Protein AF-A0A6J6QKA1-F1 (afdb_monomer_lite)

pLDDT: mean 85.52, std 20.35, range [29.67, 98.88]

Structure (mmCIF, N/CA/C/O backbone):
data_AF-A0A6J6QKA1-F1
#
_entry.id   AF-A0A6J6QKA1-F1
#
loop_
_atom_site.group_PDB
_atom_site.id
_atom_site.type_symbol
_atom_site.label_atom_id
_atom_site.label_alt_id
_atom_site.label_comp_id
_atom_site.label_asym_id
_atom_site.label_entity_id
_atom_site.label_seq_id
_atom_site.pdbx_PDB_ins_code
_atom_site.Cartn_x
_atom_site.Cartn_y
_atom_site.Cartn_z
_atom_site.occupancy
_atom_site.B_iso_or_equiv
_atom_site.auth_seq_id
_atom_site.auth_comp_id
_atom_site.auth_asym_id
_atom_site.auth_atom_id
_atom_site.pdbx_PDB_model_num
ATOM 1 N N . MET A 1 1 ? 0.125 -8.884 9.001 1.00 81.31 1 MET A N 1
ATOM 2 C CA . MET A 1 1 ? 1.025 -8.839 10.175 1.00 81.31 1 MET A CA 1
ATOM 3 C C . MET A 1 1 ? 0.182 -8.877 11.432 1.00 81.31 1 MET A C 1
ATOM 5 O O . MET A 1 1 ? -0.815 -8.162 11.460 1.00 81.31 1 MET A O 1
ATOM 9 N N . PRO A 1 2 ? 0.516 -9.706 12.431 1.00 89.19 2 PRO A N 1
ATOM 10 C CA . PRO A 1 2 ? -0.187 -9.678 13.706 1.00 89.19 2 PRO A CA 1
ATOM 11 C C . PRO A 1 2 ? 0.132 -8.374 14.450 1.00 89.19 2 PRO A C 1
ATOM 13 O O . PRO A 1 2 ? 1.292 -7.981 14.541 1.00 89.19 2 PRO A O 1
ATOM 16 N N . LEU A 1 3 ? -0.893 -7.726 15.000 1.00 93.44 3 LEU A N 1
ATOM 17 C CA . LEU A 1 3 ? -0.751 -6.604 15.926 1.00 93.44 3 LEU A CA 1
ATOM 18 C C . LEU A 1 3 ? -1.445 -6.981 17.232 1.00 93.44 3 LEU A C 1
ATOM 20 O O . LEU A 1 3 ? -2.644 -7.243 17.244 1.00 93.44 3 LEU A O 1
ATOM 24 N N . VAL A 1 4 ? -0.686 -7.001 18.325 1.00 94.56 4 VAL A N 1
ATOM 25 C CA . VAL A 1 4 ? -1.207 -7.249 19.672 1.00 94.56 4 VAL A CA 1
ATOM 26 C C . VAL A 1 4 ? -0.849 -6.056 20.540 1.00 94.56 4 VAL A C 1
ATOM 28 O O . VAL A 1 4 ? 0.323 -5.711 20.673 1.00 94.56 4 VAL A O 1
ATOM 31 N N . VAL A 1 5 ? -1.862 -5.436 21.139 1.00 94.31 5 VAL A N 1
ATOM 32 C CA . VAL A 1 5 ? -1.680 -4.376 22.132 1.00 94.31 5 VAL A CA 1
ATOM 33 C C . VAL A 1 5 ? -1.905 -4.989 23.508 1.00 94.31 5 VAL A C 1
ATOM 35 O O . VAL A 1 5 ? -2.976 -5.521 23.785 1.00 94.31 5 VAL A O 1
ATOM 38 N N . HIS A 1 6 ? -0.889 -4.939 24.369 1.00 94.81 6 HIS A N 1
ATOM 39 C CA . HIS A 1 6 ? -0.943 -5.530 25.702 1.00 94.81 6 HIS A CA 1
ATOM 40 C C . HIS A 1 6 ? -0.558 -4.511 26.772 1.00 94.81 6 HIS A C 1
ATOM 42 O O . HIS A 1 6 ? 0.523 -3.925 26.738 1.00 94.81 6 HIS A O 1
ATOM 48 N N . ASN A 1 7 ? -1.440 -4.342 27.752 1.00 94.50 7 ASN A N 1
ATOM 49 C CA . ASN A 1 7 ? -1.175 -3.623 28.985 1.00 94.50 7 ASN A CA 1
ATOM 50 C C . ASN A 1 7 ? -2.116 -4.196 30.057 1.00 94.50 7 ASN A C 1
ATOM 52 O O . ASN A 1 7 ? -3.327 -4.078 29.894 1.00 94.50 7 ASN A O 1
ATOM 56 N N . PRO A 1 8 ? -1.611 -4.804 31.141 1.00 93.19 8 PRO A N 1
ATOM 57 C CA . PRO A 1 8 ? -2.459 -5.497 32.113 1.00 93.19 8 PRO A CA 1
ATOM 58 C C . PRO A 1 8 ? -3.367 -4.561 32.926 1.00 93.19 8 PRO A C 1
ATOM 60 O O . PRO A 1 8 ? -4.333 -5.028 33.521 1.00 93.19 8 PRO A O 1
ATOM 63 N N . ILE A 1 9 ? -3.065 -3.258 32.964 1.00 93.75 9 ILE A N 1
ATOM 64 C CA . ILE A 1 9 ? -3.873 -2.249 33.660 1.00 93.75 9 ILE A CA 1
ATOM 65 C C . ILE A 1 9 ? -4.936 -1.675 32.716 1.00 93.75 9 ILE A C 1
ATOM 67 O O . ILE A 1 9 ? -6.105 -1.619 33.085 1.00 93.75 9 ILE A O 1
ATOM 71 N N . LEU A 1 10 ? -4.543 -1.259 31.507 1.00 91.75 10 LEU A N 1
ATOM 72 C CA . LEU A 1 10 ? -5.460 -0.634 30.542 1.00 91.75 10 LEU A CA 1
ATOM 73 C C . LEU A 1 10 ? -6.336 -1.652 29.801 1.00 91.75 10 LEU A C 1
ATOM 75 O O . LEU A 1 10 ? -7.490 -1.363 29.506 1.00 91.75 10 LEU A O 1
ATOM 79 N N . PHE A 1 11 ? -5.811 -2.847 29.530 1.00 94.31 11 PHE A N 1
ATOM 80 C CA . PHE A 1 11 ? -6.471 -3.901 28.756 1.00 94.31 11 PHE A CA 1
ATOM 81 C C . PHE A 1 11 ? -6.501 -5.207 29.572 1.00 94.31 11 PHE A C 1
ATOM 83 O O . PHE A 1 11 ? -5.824 -6.181 29.233 1.00 94.31 11 PHE A O 1
ATOM 90 N N . PRO A 1 12 ? -7.261 -5.251 30.686 1.00 93.81 12 PRO A N 1
ATOM 91 C CA . PRO A 1 12 ? -7.291 -6.407 31.586 1.00 93.81 12 PRO A CA 1
ATOM 92 C C . PRO A 1 12 ? -8.004 -7.630 30.985 1.00 93.81 12 PRO A C 1
ATOM 94 O O . PRO A 1 12 ? -7.956 -8.718 31.558 1.00 93.81 12 PRO A O 1
ATOM 97 N N . LYS A 1 13 ? -8.697 -7.463 29.852 1.00 93.81 13 LYS A N 1
ATOM 98 C CA . LYS A 1 13 ? -9.403 -8.523 29.130 1.00 93.81 13 LYS A CA 1
ATOM 99 C C . LYS A 1 13 ? -8.902 -8.591 27.695 1.00 93.81 13 LYS A C 1
ATOM 101 O O . LYS A 1 13 ? -8.629 -7.566 27.080 1.00 93.81 13 LYS A O 1
ATOM 106 N N . ALA A 1 14 ? -8.801 -9.810 27.177 1.00 94.00 14 ALA A N 1
ATOM 107 C CA . ALA A 1 14 ? -8.489 -10.030 25.776 1.00 94.00 14 ALA A CA 1
ATOM 108 C C . ALA A 1 14 ? -9.705 -9.686 24.905 1.00 94.00 14 ALA A C 1
ATOM 110 O O . ALA A 1 14 ? -10.811 -10.162 25.166 1.00 94.00 14 ALA A O 1
ATOM 111 N N . GLU A 1 15 ? -9.473 -8.902 23.856 1.00 93.94 15 GLU A N 1
ATOM 112 C CA . GLU A 1 15 ? -10.466 -8.538 22.849 1.00 93.94 15 GLU A CA 1
ATOM 113 C C . GLU A 1 15 ? -9.875 -8.694 21.445 1.00 93.94 15 GLU A C 1
ATOM 115 O O . GLU A 1 15 ? -8.657 -8.716 21.261 1.00 93.94 15 GLU A O 1
ATOM 120 N N . GLN A 1 16 ? -10.753 -8.821 20.451 1.00 94.88 16 GLN A N 1
ATOM 121 C CA . GLN A 1 16 ? -10.382 -8.932 19.044 1.00 94.88 16 GLN A CA 1
ATOM 122 C C . GLN A 1 16 ? -11.241 -7.994 18.199 1.00 94.88 16 GLN A C 1
ATOM 124 O O . GLN A 1 16 ? -12.401 -7.738 18.520 1.00 94.88 16 GLN A O 1
ATOM 129 N N . THR A 1 17 ? -10.682 -7.511 17.095 1.00 92.81 17 THR A N 1
ATOM 130 C CA . THR A 1 17 ? -11.366 -6.602 16.175 1.00 92.81 17 THR A CA 1
ATOM 131 C C . THR A 1 17 ? -10.991 -6.910 14.731 1.00 92.81 17 THR A C 1
ATOM 133 O O . THR A 1 17 ? -9.911 -7.431 14.464 1.00 92.81 17 THR A O 1
ATOM 136 N N . GLN A 1 18 ? -11.892 -6.565 13.812 1.00 90.50 18 GLN A N 1
ATOM 137 C CA . GLN A 1 18 ? -11.681 -6.618 12.361 1.00 90.50 18 GLN A CA 1
ATOM 138 C C . GLN A 1 18 ? -11.394 -5.225 11.770 1.00 90.50 18 GLN A C 1
ATOM 140 O O . GLN A 1 18 ? -11.393 -5.047 10.554 1.00 90.50 18 GLN A O 1
ATOM 145 N N . VAL A 1 19 ? -11.185 -4.206 12.617 1.00 92.81 19 VAL A N 1
ATOM 146 C CA . VAL A 1 19 ? -10.773 -2.873 12.156 1.00 92.81 19 VAL A CA 1
ATOM 147 C C . VAL A 1 19 ? -9.452 -2.994 11.402 1.00 92.81 19 VAL A C 1
ATOM 149 O O . VAL A 1 19 ? -8.461 -3.491 11.935 1.00 92.81 19 VAL A O 1
ATOM 152 N N . LEU A 1 20 ? -9.435 -2.494 10.167 1.00 94.19 20 LEU A N 1
ATOM 153 C CA . LEU A 1 20 ? -8.225 -2.422 9.359 1.00 94.19 20 LEU A CA 1
ATOM 154 C C . LEU A 1 20 ? -7.241 -1.429 9.979 1.00 94.19 20 LEU A C 1
ATOM 156 O O . LEU A 1 20 ? -7.555 -0.243 10.120 1.00 94.19 20 LEU A O 1
ATOM 160 N N . THR A 1 21 ? -6.042 -1.905 10.305 1.00 95.44 21 THR A N 1
ATOM 161 C CA . THR A 1 21 ? -4.943 -1.109 10.862 1.00 95.44 21 THR A CA 1
ATOM 162 C C . THR A 1 21 ? -3.729 -1.118 9.937 1.00 95.44 21 THR A C 1
ATOM 164 O O . THR A 1 21 ? -3.553 -2.010 9.106 1.00 95.44 21 THR A O 1
ATOM 167 N N . SER A 1 22 ? -2.887 -0.099 10.075 1.00 95.69 22 SER A N 1
ATOM 168 C CA . SER A 1 22 ? -1.584 0.008 9.421 1.00 95.69 22 SER A CA 1
ATOM 169 C C . SER A 1 22 ? -0.479 0.106 10.469 1.00 95.69 22 SER A C 1
ATOM 171 O O . SER A 1 22 ? -0.691 0.634 11.558 1.00 95.69 22 SER A O 1
ATOM 173 N N . HIS A 1 23 ? 0.741 -0.312 10.126 1.00 95.25 23 HIS A N 1
ATOM 174 C CA . HIS A 1 23 ? 1.913 -0.059 10.975 1.00 95.25 23 HIS A CA 1
ATOM 175 C C . HIS A 1 23 ? 2.141 1.441 11.190 1.00 95.25 23 HIS A C 1
ATOM 177 O O . HIS A 1 23 ? 2.632 1.844 12.242 1.00 95.25 23 HIS A O 1
ATOM 183 N N . ALA A 1 24 ? 1.718 2.275 10.235 1.00 95.81 24 ALA A N 1
ATOM 184 C CA . ALA A 1 24 ? 1.750 3.724 10.380 1.00 95.81 24 ALA A CA 1
ATOM 185 C C . ALA A 1 24 ? 0.884 4.228 11.551 1.00 95.81 24 ALA A C 1
ATOM 187 O O . ALA A 1 24 ? 1.189 5.279 12.109 1.00 95.81 24 ALA A O 1
ATOM 188 N N . ASP A 1 25 ? -0.157 3.485 11.953 1.00 97.00 25 ASP A N 1
ATOM 189 C CA . ASP A 1 25 ? -1.047 3.846 13.066 1.00 97.00 25 ASP A CA 1
ATOM 190 C C . ASP A 1 25 ? -0.369 3.659 14.441 1.00 97.00 25 ASP A C 1
ATOM 192 O O . ASP A 1 25 ? -0.811 4.243 15.431 1.00 97.00 25 ASP A O 1
ATOM 196 N N . VAL A 1 26 ? 0.720 2.881 14.530 1.00 96.88 26 VAL A N 1
ATOM 197 C CA . VAL A 1 26 ? 1.363 2.522 15.810 1.00 96.88 26 VAL A CA 1
ATOM 198 C C . VAL A 1 26 ? 1.895 3.752 16.542 1.00 96.88 26 VAL A C 1
ATOM 200 O O . VAL A 1 26 ? 1.553 3.964 17.704 1.00 96.88 26 VAL A O 1
ATOM 203 N N . LEU A 1 27 ? 2.702 4.585 15.878 1.00 96.56 27 LEU A N 1
ATOM 204 C CA . LEU A 1 27 ? 3.310 5.755 16.517 1.00 96.56 27 LEU A CA 1
ATOM 205 C C . LEU A 1 27 ? 2.259 6.786 16.986 1.00 96.56 27 LEU A C 1
ATOM 207 O O . LEU A 1 27 ? 2.298 7.142 18.165 1.00 96.56 27 LEU A O 1
ATOM 211 N N . PRO A 1 28 ? 1.297 7.235 16.151 1.00 97.00 28 PRO A N 1
ATOM 212 C CA . PRO A 1 28 ? 0.203 8.096 16.607 1.00 97.00 28 PRO A CA 1
ATOM 213 C C . PRO A 1 28 ? -0.557 7.509 17.798 1.00 97.00 28 PRO A C 1
ATOM 215 O O . PRO A 1 28 ? -0.813 8.218 18.766 1.00 97.00 28 PRO A O 1
ATOM 218 N N . THR A 1 29 ? -0.857 6.207 17.761 1.00 97.06 29 THR A N 1
ATOM 219 C CA . THR A 1 29 ? -1.582 5.517 18.835 1.00 97.06 29 THR A CA 1
ATOM 220 C C . THR A 1 29 ? -0.793 5.494 20.142 1.00 97.06 29 THR A C 1
ATOM 222 O O . THR A 1 29 ? -1.356 5.741 21.206 1.00 97.06 29 THR A O 1
ATOM 225 N N . MET A 1 30 ? 0.519 5.242 20.090 1.00 97.00 30 MET A N 1
ATOM 226 C CA . MET A 1 30 ? 1.380 5.291 21.276 1.00 97.00 30 MET A CA 1
ATOM 227 C C . MET A 1 30 ? 1.437 6.696 21.887 1.00 97.00 30 MET A C 1
ATOM 229 O O . MET A 1 30 ? 1.391 6.832 23.108 1.00 97.00 30 MET A O 1
ATOM 233 N N . LEU A 1 31 ? 1.512 7.738 21.053 1.00 97.31 31 LEU A N 1
ATOM 234 C CA . LEU A 1 31 ? 1.485 9.129 21.514 1.00 97.31 31 LEU A CA 1
ATOM 235 C C . LEU A 1 31 ? 0.133 9.479 22.152 1.00 97.31 31 LEU A C 1
ATOM 237 O O . LEU A 1 31 ? 0.116 10.098 23.217 1.00 97.31 31 LEU A O 1
ATOM 241 N N . GLY A 1 32 ? -0.975 9.034 21.551 1.00 96.38 32 GLY A N 1
ATOM 242 C CA . GLY A 1 32 ? -2.326 9.201 22.092 1.00 96.38 32 GLY A CA 1
ATOM 243 C C . GLY A 1 32 ? -2.503 8.517 23.449 1.00 96.38 32 GLY A C 1
ATOM 244 O O . GLY A 1 32 ? -2.935 9.152 24.408 1.00 96.38 32 GLY A O 1
ATOM 245 N N . LEU A 1 33 ? -2.060 7.261 23.585 1.00 95.94 33 LEU A N 1
ATOM 246 C CA . LEU A 1 33 ? -2.081 6.529 24.862 1.00 95.94 33 LEU A CA 1
ATOM 247 C C . LEU A 1 33 ? -1.204 7.181 25.944 1.00 95.94 33 LEU A C 1
ATOM 249 O O . LEU A 1 33 ? -1.509 7.072 27.129 1.00 95.94 33 LEU A O 1
ATOM 253 N N . ALA A 1 34 ? -0.129 7.867 25.552 1.00 95.69 34 ALA A N 1
ATOM 254 C CA . ALA A 1 34 ? 0.716 8.637 26.463 1.00 95.69 34 ALA A CA 1
ATOM 255 C C . ALA A 1 34 ? 0.141 10.028 26.810 1.00 95.69 34 ALA A C 1
ATOM 257 O O . ALA A 1 34 ? 0.759 10.766 27.578 1.00 95.69 34 ALA A O 1
ATOM 258 N N . GLY A 1 35 ? -1.008 10.412 26.242 1.00 95.81 35 GLY A N 1
ATOM 259 C CA . GLY A 1 35 ? -1.621 11.727 26.444 1.00 95.81 35 GLY A CA 1
ATOM 260 C C . GLY A 1 35 ? -0.830 12.880 25.816 1.00 95.81 35 GLY A C 1
ATOM 261 O O . GLY A 1 35 ? -0.926 14.020 26.273 1.00 95.81 35 GLY A O 1
ATOM 262 N N . LEU A 1 36 ? -0.008 12.602 24.798 1.00 97.12 36 LEU A N 1
ATOM 263 C CA . LEU A 1 36 ? 0.852 13.599 24.163 1.00 97.12 36 LEU A CA 1
ATOM 264 C C . LEU A 1 36 ? 0.123 14.349 23.044 1.00 97.12 36 LEU A C 1
ATOM 266 O O . LEU A 1 36 ? -0.523 13.763 22.179 1.00 97.12 36 LEU A O 1
ATOM 270 N N . ASN A 1 37 ? 0.304 15.671 23.003 1.00 95.25 37 ASN A N 1
ATOM 271 C CA . ASN A 1 37 ? -0.176 16.504 21.903 1.00 95.25 37 ASN A CA 1
ATOM 272 C C . ASN A 1 37 ? 0.830 16.464 20.737 1.00 95.25 37 ASN A C 1
ATOM 274 O O . ASN A 1 37 ? 1.882 17.107 20.802 1.00 95.25 37 ASN A O 1
ATOM 278 N N . VAL A 1 38 ? 0.501 15.719 19.677 1.00 94.81 38 VAL A N 1
ATOM 279 C CA . VAL A 1 38 ? 1.373 15.506 18.505 1.00 94.81 38 VAL A CA 1
ATOM 280 C C . VAL A 1 38 ? 1.831 16.827 17.880 1.00 94.81 38 VAL A C 1
ATOM 282 O O . VAL A 1 38 ? 3.024 16.993 17.623 1.00 94.81 38 VAL A O 1
ATOM 285 N N . ASP A 1 39 ? 0.937 17.806 17.723 1.00 94.44 39 ASP A N 1
ATOM 286 C CA . ASP A 1 39 ? 1.292 19.103 17.136 1.00 94.44 39 ASP A CA 1
ATOM 287 C C . ASP A 1 39 ? 2.313 19.861 17.994 1.00 94.44 39 ASP A C 1
ATOM 289 O O . ASP A 1 39 ? 3.221 20.516 17.475 1.00 94.44 39 ASP A O 1
ATOM 293 N N . ALA A 1 40 ? 2.188 19.785 19.322 1.00 96.12 40 ALA A N 1
ATOM 294 C CA . ALA A 1 40 ? 3.145 20.389 20.243 1.00 96.12 40 ALA A CA 1
ATOM 295 C C . ALA A 1 40 ? 4.516 19.705 20.159 1.00 96.12 40 ALA A C 1
ATOM 297 O O . ALA A 1 40 ? 5.536 20.399 20.107 1.00 96.12 40 ALA A O 1
ATOM 298 N N . VAL A 1 41 ? 4.544 18.369 20.078 1.00 95.94 41 VAL A N 1
ATOM 299 C CA . VAL A 1 41 ? 5.785 17.600 19.892 1.00 95.94 41 VAL A CA 1
ATOM 300 C C . VAL A 1 41 ? 6.453 17.978 18.569 1.00 95.94 41 VAL A C 1
ATOM 302 O O . VAL A 1 41 ? 7.637 18.312 18.551 1.00 95.94 41 VAL A O 1
ATOM 305 N N . GLN A 1 42 ? 5.703 18.023 17.468 1.00 95.12 42 GLN A N 1
ATOM 306 C CA . GLN A 1 42 ? 6.242 18.393 16.159 1.00 95.12 42 GLN A CA 1
ATOM 307 C C . GLN A 1 42 ? 6.758 19.834 16.121 1.00 95.12 42 GLN A C 1
ATOM 309 O O . GLN A 1 42 ? 7.833 20.078 15.575 1.00 95.12 42 GLN A O 1
ATOM 314 N N . ARG A 1 43 ? 6.051 20.795 16.737 1.00 95.50 43 ARG A N 1
ATOM 315 C CA . ARG A 1 43 ? 6.551 22.176 16.884 1.00 95.50 43 ARG A CA 1
ATOM 316 C C . ARG A 1 43 ? 7.882 22.222 17.629 1.00 95.50 43 ARG A C 1
ATOM 318 O O . ARG A 1 43 ? 8.753 22.997 17.248 1.00 95.50 43 ARG A O 1
ATOM 325 N N . ARG A 1 44 ? 8.057 21.392 18.662 1.00 96.56 44 ARG A N 1
ATOM 326 C CA . ARG A 1 44 ? 9.320 21.305 19.404 1.00 96.56 44 ARG A CA 1
ATOM 327 C C . ARG A 1 44 ? 10.436 20.689 18.560 1.00 96.56 44 ARG A C 1
ATOM 329 O O . ARG A 1 44 ? 11.534 21.235 18.556 1.00 96.56 44 ARG A O 1
ATOM 336 N N . LEU A 1 45 ? 10.159 19.603 17.835 1.00 96.06 45 LEU A N 1
ATOM 337 C CA . LEU A 1 45 ? 11.139 18.932 16.969 1.00 96.06 45 LEU A CA 1
ATOM 338 C C . LEU A 1 45 ? 11.640 19.842 15.842 1.00 96.06 45 LEU A C 1
ATOM 340 O O . LEU A 1 45 ? 12.832 19.831 15.541 1.00 96.06 45 LEU A O 1
ATOM 344 N N . LYS A 1 46 ? 10.766 20.692 15.288 1.00 94.75 46 LYS A N 1
ATOM 345 C CA . LYS A 1 46 ? 11.113 21.680 14.250 1.00 94.75 46 LYS A CA 1
ATOM 346 C C . LYS A 1 46 ? 12.150 22.719 14.692 1.00 94.75 46 LYS A C 1
ATOM 348 O O . LYS A 1 46 ? 12.698 23.408 13.842 1.00 94.75 46 LYS A O 1
ATOM 353 N N . LEU A 1 47 ? 12.428 22.851 15.992 1.00 95.50 47 LEU A N 1
ATOM 354 C CA . LEU A 1 47 ? 13.493 23.733 16.480 1.00 95.50 47 LEU A CA 1
ATOM 355 C C . LEU A 1 47 ? 14.896 23.152 16.252 1.00 95.50 47 LEU A C 1
ATOM 357 O O . LEU A 1 47 ? 15.860 23.910 16.245 1.00 95.50 47 LEU A O 1
ATOM 361 N N . THR A 1 48 ? 15.021 21.829 16.119 1.00 95.56 48 THR A N 1
ATOM 362 C CA . THR A 1 48 ? 16.319 21.137 16.028 1.00 95.56 48 THR A CA 1
ATOM 363 C C . THR A 1 48 ? 16.457 20.232 14.804 1.00 95.56 48 THR A C 1
ATOM 365 O O . THR A 1 48 ? 17.568 19.805 14.506 1.00 95.56 48 THR A O 1
ATOM 368 N N . HIS A 1 49 ? 15.367 19.947 14.087 1.00 92.75 49 HIS A N 1
ATOM 369 C CA . HIS A 1 49 ? 15.355 19.062 12.921 1.00 92.75 49 HIS A CA 1
ATOM 370 C C . HIS A 1 49 ? 14.879 19.798 11.670 1.00 92.75 49 HIS A C 1
ATOM 372 O O . HIS A 1 49 ? 13.906 20.552 11.711 1.00 92.75 49 HIS A O 1
ATOM 378 N N . ASN A 1 50 ? 15.539 19.515 10.547 1.00 89.44 50 ASN A N 1
ATOM 379 C CA . ASN A 1 50 ? 15.232 20.125 9.251 1.00 89.44 50 ASN A CA 1
ATOM 380 C C . ASN A 1 50 ? 14.002 19.504 8.569 1.00 89.44 50 ASN A C 1
ATOM 382 O O . ASN A 1 50 ? 13.345 20.172 7.776 1.00 89.44 50 ASN A O 1
ATOM 386 N N . GLU A 1 51 ? 13.674 18.252 8.893 1.00 91.12 51 GLU A N 1
ATOM 387 C CA . GLU A 1 51 ? 12.538 17.513 8.335 1.00 91.12 51 GLU A CA 1
ATOM 388 C C . GLU A 1 51 ? 11.662 17.017 9.494 1.00 91.12 51 GLU A C 1
ATOM 390 O O . GLU A 1 51 ? 12.089 16.212 10.323 1.00 91.12 51 GLU A O 1
ATOM 395 N N . VAL A 1 52 ? 10.435 17.534 9.580 1.00 93.06 52 VAL A N 1
ATOM 396 C CA . VAL A 1 52 ? 9.415 17.091 10.540 1.00 93.06 52 VAL A CA 1
ATOM 397 C C . VAL A 1 52 ? 8.076 17.072 9.819 1.00 93.06 52 VAL A C 1
ATOM 399 O O . VAL A 1 52 ? 7.494 18.128 9.547 1.00 93.06 52 VAL A O 1
ATOM 402 N N . HIS A 1 53 ? 7.588 15.870 9.534 1.00 92.38 53 HIS A N 1
ATOM 403 C CA . HIS A 1 53 ? 6.373 15.649 8.759 1.00 92.38 53 HIS A CA 1
ATOM 404 C C . HIS A 1 53 ? 5.187 15.260 9.647 1.00 92.38 53 HIS A C 1
ATOM 406 O O . HIS A 1 53 ? 5.400 14.604 10.671 1.00 92.38 53 HIS A O 1
ATOM 412 N N . PRO A 1 54 ? 3.947 15.628 9.263 1.00 92.50 54 PRO A N 1
ATOM 413 C CA . PRO A 1 54 ? 2.723 15.077 9.841 1.00 92.50 54 PRO A CA 1
ATOM 414 C C . PRO A 1 54 ? 2.759 13.547 9.897 1.00 92.50 54 PRO A C 1
ATOM 416 O O . PRO A 1 54 ? 3.273 12.900 8.986 1.00 92.50 54 PRO A O 1
ATOM 419 N N . LEU A 1 55 ? 2.203 12.967 10.961 1.00 94.94 55 LEU A N 1
ATOM 420 C CA . LEU A 1 55 ? 2.021 11.521 11.012 1.00 94.94 55 LEU A CA 1
ATOM 421 C C . LEU A 1 55 ? 0.849 11.137 10.103 1.00 94.94 55 LEU A C 1
ATOM 423 O O . LEU A 1 55 ? -0.227 11.717 10.207 1.00 94.94 55 LEU A O 1
ATOM 427 N N . VAL A 1 56 ? 1.067 10.157 9.229 1.00 94.75 56 VAL A N 1
ATOM 428 C CA . VAL A 1 56 ? 0.071 9.704 8.237 1.00 94.75 56 VAL A CA 1
ATOM 429 C C . VAL A 1 56 ? -0.843 8.593 8.755 1.00 94.75 56 VAL A C 1
ATOM 431 O O . VAL A 1 56 ? -1.859 8.273 8.137 1.00 94.75 56 VAL A O 1
ATOM 434 N N . GLY A 1 57 ? -0.471 7.978 9.879 1.00 95.31 57 GLY A N 1
ATOM 435 C CA . GLY A 1 57 ? -1.300 7.003 10.574 1.00 95.31 57 GLY A CA 1
ATOM 436 C C . GLY A 1 57 ? -2.352 7.653 11.464 1.00 95.31 57 GLY A C 1
ATOM 437 O O . GLY A 1 57 ? -2.246 8.813 11.863 1.00 95.31 57 GLY A O 1
ATOM 438 N N . ARG A 1 58 ? -3.363 6.867 11.812 1.00 95.19 58 ARG A N 1
ATOM 439 C CA . ARG A 1 58 ? -4.449 7.242 12.715 1.00 95.19 58 ARG A CA 1
ATOM 440 C C . ARG A 1 58 ? -4.052 6.978 14.159 1.00 95.19 58 ARG A C 1
ATOM 442 O O . ARG A 1 58 ? -3.418 5.974 14.471 1.00 95.19 58 ARG A O 1
ATOM 449 N N . ASP A 1 59 ? -4.510 7.846 15.048 1.00 96.25 59 ASP A N 1
ATOM 450 C CA . ASP A 1 59 ? -4.496 7.577 16.481 1.00 96.25 59 ASP A CA 1
ATOM 451 C C . ASP A 1 59 ? -5.685 6.677 16.862 1.00 96.25 59 ASP A C 1
ATOM 453 O O . ASP A 1 59 ? -6.849 7.097 16.834 1.00 96.25 59 ASP A O 1
ATOM 457 N N . LEU A 1 60 ? -5.385 5.427 17.217 1.00 96.81 60 LEU A N 1
ATOM 458 C CA . LEU A 1 60 ? -6.360 4.420 17.634 1.00 96.81 60 LEU A CA 1
ATOM 459 C C . LEU A 1 60 ? -6.577 4.392 19.156 1.00 96.81 60 LEU A C 1
ATOM 461 O O . LEU A 1 60 ? -7.375 3.583 19.623 1.00 96.81 60 LEU A O 1
ATOM 465 N N . SER A 1 61 ? -5.919 5.257 19.935 1.00 96.62 61 SER A N 1
ATOM 466 C CA . SER A 1 61 ? -5.965 5.238 21.406 1.00 96.62 61 SER A CA 1
ATOM 467 C C . SER A 1 61 ? -7.394 5.285 21.950 1.00 96.62 61 SER A C 1
ATOM 469 O O . SER A 1 61 ? -7.790 4.386 22.684 1.00 96.62 61 SER A O 1
ATOM 471 N N . GLY A 1 62 ? -8.218 6.238 21.503 1.00 95.75 62 GLY A N 1
ATOM 472 C CA . GLY A 1 62 ? -9.616 6.327 21.936 1.00 95.75 62 GLY A CA 1
ATOM 473 C C . GLY A 1 62 ? -10.467 5.110 21.548 1.00 95.75 62 GLY A C 1
ATOM 474 O O . GLY A 1 62 ? -11.419 4.780 22.245 1.00 95.75 62 GLY A O 1
ATOM 475 N N . PHE A 1 63 ? -10.133 4.400 20.463 1.00 96.38 63 PHE A N 1
ATOM 476 C CA . PHE A 1 63 ? -10.794 3.127 20.149 1.00 96.38 63 PHE A CA 1
ATOM 477 C C . PHE A 1 63 ? -10.346 2.021 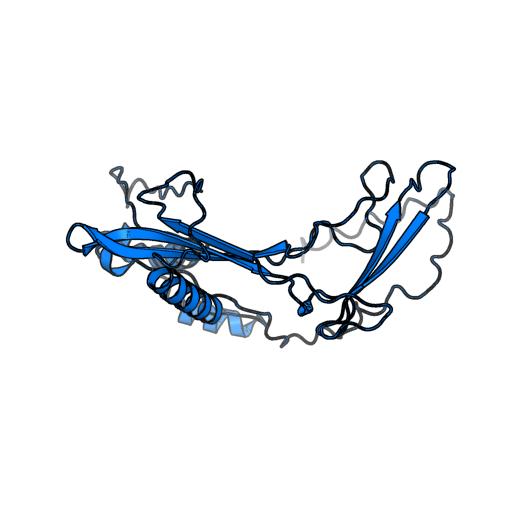21.115 1.00 96.38 63 PHE A C 1
ATOM 479 O O . PHE A 1 63 ? -11.186 1.322 21.670 1.00 96.38 63 PHE A O 1
ATOM 486 N N . LEU A 1 64 ? -9.039 1.912 21.377 1.00 95.56 64 LEU A N 1
ATOM 487 C CA . LEU A 1 64 ? -8.478 0.929 22.309 1.00 95.56 64 LEU A CA 1
ATOM 488 C C . LEU A 1 64 ? -8.967 1.130 23.751 1.00 95.56 64 LEU A C 1
ATOM 490 O O . LEU A 1 64 ? -9.158 0.157 24.471 1.00 95.56 64 LEU A O 1
ATOM 494 N N . LEU A 1 65 ? -9.188 2.378 24.170 1.00 95.06 65 LEU A N 1
ATOM 495 C CA . LEU A 1 65 ? -9.713 2.728 25.493 1.00 95.06 65 LEU A CA 1
ATOM 496 C C . LEU A 1 65 ? -11.246 2.585 25.598 1.00 95.06 65 LEU A C 1
ATOM 498 O O . LEU A 1 65 ? -11.812 2.834 26.659 1.00 95.06 65 LEU A O 1
ATOM 502 N N . GLY A 1 66 ? -11.933 2.201 24.514 1.00 93.50 66 GLY A N 1
ATOM 503 C CA . GLY A 1 66 ? -13.394 2.064 24.477 1.00 93.50 66 GLY A CA 1
ATOM 504 C C . GLY A 1 66 ? -14.162 3.393 24.425 1.00 93.50 66 GLY A C 1
ATOM 505 O O . GLY A 1 66 ? -15.384 3.411 24.556 1.00 93.50 66 GLY A O 1
ATOM 506 N N . GLU A 1 67 ? -13.469 4.511 24.214 1.00 95.38 67 GLU A N 1
ATOM 507 C CA . GLU A 1 67 ? -14.039 5.863 24.128 1.00 95.38 67 GLU A CA 1
ATOM 508 C C . GLU A 1 67 ? -14.659 6.141 22.750 1.00 95.38 67 GLU A C 1
ATOM 510 O O . GLU A 1 67 ? -15.552 6.979 22.605 1.00 95.38 67 GLU A O 1
ATOM 515 N N . ARG A 1 68 ? -14.189 5.434 21.716 1.00 94.94 68 ARG A N 1
ATOM 516 C CA . ARG A 1 68 ? -14.686 5.513 20.339 1.00 94.94 68 ARG A CA 1
ATOM 517 C C . ARG A 1 68 ? -15.046 4.131 19.814 1.00 94.94 68 ARG A C 1
ATOM 519 O O . ARG A 1 68 ? -14.388 3.145 20.124 1.00 94.94 68 ARG A O 1
ATOM 526 N N . LYS A 1 69 ? -16.074 4.072 18.967 1.00 94.19 69 LYS A N 1
ATOM 527 C CA . LYS A 1 69 ? -16.484 2.833 18.296 1.00 94.19 69 LYS A CA 1
ATOM 528 C C . LYS A 1 69 ? -15.604 2.524 17.081 1.00 94.19 69 LYS A C 1
ATOM 530 O O . LYS A 1 69 ? -14.953 3.417 16.537 1.00 94.19 69 LYS A O 1
ATOM 535 N N . ALA A 1 70 ? -15.637 1.271 16.629 1.00 91.38 70 ALA A N 1
ATOM 536 C CA . ALA A 1 70 ? -14.882 0.788 15.472 1.00 91.38 70 ALA A CA 1
ATOM 537 C C . ALA A 1 70 ? -15.169 1.592 14.191 1.00 91.38 70 ALA A C 1
ATOM 539 O O . ALA A 1 70 ? -14.256 1.873 13.414 1.00 91.38 70 ALA A O 1
ATOM 540 N N . GLU A 1 71 ? -16.412 2.027 13.987 1.00 90.00 71 GLU A N 1
ATOM 541 C CA . GLU A 1 71 ? -16.823 2.780 12.797 1.00 90.00 71 GLU A CA 1
ATOM 542 C C . GLU A 1 71 ? -16.118 4.140 12.711 1.00 90.00 71 GLU A C 1
ATOM 544 O O . GLU A 1 71 ? -15.847 4.622 11.618 1.00 90.00 71 GLU A O 1
ATOM 549 N N . ALA A 1 72 ? -15.762 4.736 13.855 1.00 90.12 72 ALA A N 1
ATOM 550 C CA . ALA A 1 72 ? -15.093 6.036 13.914 1.00 90.12 72 ALA A CA 1
ATOM 551 C C . ALA A 1 72 ? -13.605 5.978 13.530 1.00 90.12 72 ALA A C 1
ATOM 553 O O . ALA A 1 72 ? -12.998 7.015 13.272 1.00 90.12 72 ALA A O 1
ATOM 554 N N . VAL A 1 73 ? -13.008 4.784 13.528 1.00 91.00 73 VAL A N 1
ATOM 555 C CA . VAL A 1 73 ? -11.593 4.570 13.180 1.00 91.00 73 VAL A CA 1
ATOM 556 C C . VAL A 1 73 ? -11.417 3.712 11.929 1.00 91.00 73 VAL A C 1
ATOM 558 O O . VAL A 1 73 ? -10.298 3.566 11.438 1.00 91.00 73 VAL A O 1
ATOM 561 N N . THR A 1 74 ? -12.508 3.164 11.389 1.00 90.94 74 THR A N 1
ATOM 562 C CA . THR A 1 74 ? -12.499 2.383 10.151 1.00 90.94 74 THR A CA 1
ATOM 563 C C . THR A 1 74 ? -12.186 3.290 8.966 1.00 90.94 74 THR A C 1
ATOM 565 O O . THR A 1 74 ? -12.729 4.381 8.830 1.00 90.94 74 THR A O 1
ATOM 568 N N . GLY A 1 75 ? -11.286 2.833 8.103 1.00 92.75 75 GLY A N 1
ATOM 569 C CA . GLY A 1 75 ? -10.847 3.581 6.936 1.00 92.75 75 GLY A CA 1
ATOM 570 C C . GLY A 1 75 ? -9.884 2.764 6.079 1.00 92.75 75 GLY A C 1
ATOM 571 O O . GLY A 1 75 ? -9.447 1.690 6.507 1.00 92.75 75 GLY A O 1
ATOM 572 N N . PRO A 1 76 ? -9.564 3.258 4.876 1.00 96.56 76 PRO A N 1
ATOM 573 C CA . PRO A 1 76 ? -8.674 2.575 3.951 1.00 96.56 76 PRO A CA 1
ATOM 574 C C . PRO A 1 76 ? -7.235 2.491 4.474 1.00 96.56 76 PRO A C 1
ATOM 576 O O . PRO A 1 76 ? -6.686 3.438 5.052 1.00 96.56 76 PRO A O 1
ATOM 579 N N . VAL A 1 77 ? -6.598 1.355 4.210 1.00 97.38 77 VAL A N 1
ATOM 580 C CA . VAL A 1 77 ? -5.174 1.119 4.456 1.00 97.38 77 VAL A CA 1
ATOM 581 C C . VAL A 1 77 ? -4.437 1.218 3.130 1.00 97.38 77 VAL A C 1
ATOM 583 O O . VAL A 1 77 ? -4.816 0.565 2.167 1.00 97.38 77 VAL A O 1
ATOM 586 N N . TYR A 1 78 ? -3.391 2.040 3.097 1.00 97.94 78 TYR A N 1
ATOM 587 C CA . TYR A 1 78 ? -2.520 2.221 1.940 1.00 97.94 78 TYR A CA 1
ATOM 588 C C . TYR A 1 78 ? -1.184 1.541 2.200 1.00 97.94 78 TYR A C 1
ATOM 590 O O . TYR A 1 78 ? -0.647 1.626 3.310 1.00 97.94 78 TYR A O 1
ATOM 598 N N . PHE A 1 79 ? -0.671 0.882 1.174 1.00 96.62 79 PHE A N 1
ATOM 599 C CA . PHE A 1 79 ? 0.629 0.239 1.146 1.00 96.62 79 PHE A CA 1
ATOM 600 C C . PHE A 1 79 ? 1.360 0.677 -0.119 1.00 96.62 79 PHE A C 1
ATOM 602 O O . PHE A 1 79 ? 0.745 0.826 -1.172 1.00 96.62 79 PHE A O 1
ATOM 609 N N . MET A 1 80 ? 2.673 0.850 -0.016 1.00 95.62 80 MET A N 1
ATOM 610 C CA . MET A 1 80 ? 3.526 1.030 -1.180 1.00 95.62 80 MET A CA 1
ATOM 611 C C . MET A 1 80 ? 4.898 0.412 -0.948 1.00 95.62 80 MET A C 1
ATOM 613 O O . MET A 1 80 ? 5.363 0.331 0.193 1.00 95.62 80 MET A O 1
ATOM 617 N N . THR A 1 81 ? 5.560 0.053 -2.038 1.00 92.75 81 THR A N 1
ATOM 618 C CA . THR A 1 81 ? 7.003 -0.158 -2.085 1.00 92.75 81 THR A CA 1
ATOM 619 C C . THR A 1 81 ? 7.530 0.351 -3.418 1.00 92.75 81 THR A C 1
ATOM 621 O O . THR A 1 81 ? 6.932 0.126 -4.469 1.00 92.75 81 THR A O 1
ATOM 624 N N . ASP A 1 82 ? 8.638 1.076 -3.342 1.00 90.00 82 ASP A N 1
ATOM 625 C CA . ASP A 1 82 ? 9.344 1.645 -4.487 1.00 90.00 82 ASP A CA 1
ATOM 626 C C . ASP A 1 82 ? 10.823 1.249 -4.499 1.00 90.00 82 ASP A C 1
ATOM 628 O O . ASP A 1 82 ? 11.628 1.832 -5.223 1.00 90.00 82 ASP A O 1
ATOM 632 N N . ASP A 1 83 ? 11.195 0.289 -3.655 1.00 81.19 83 ASP A N 1
ATOM 633 C CA . ASP A 1 83 ? 12.579 -0.125 -3.514 1.00 81.19 83 ASP A CA 1
ATOM 634 C C . ASP A 1 83 ? 12.958 -1.076 -4.653 1.00 81.19 83 ASP A C 1
ATOM 636 O O . ASP A 1 83 ? 12.278 -2.071 -4.901 1.00 81.19 83 ASP A O 1
ATOM 640 N N . GLU A 1 84 ? 14.112 -0.834 -5.275 1.00 84.69 84 GLU A N 1
ATOM 641 C CA . GLU A 1 84 ? 14.727 -1.752 -6.240 1.00 84.69 84 GLU A CA 1
ATOM 642 C C . GLU A 1 84 ? 16.004 -2.387 -5.650 1.00 84.69 84 GLU A C 1
ATOM 644 O O . GLU A 1 84 ? 17.111 -2.114 -6.118 1.00 84.69 84 GLU A O 1
ATOM 649 N N . PRO A 1 85 ? 15.919 -3.253 -4.618 1.00 82.00 85 PRO A N 1
ATOM 650 C CA . PRO A 1 85 ? 17.106 -3.771 -3.927 1.00 82.00 85 PRO A CA 1
ATOM 651 C C . PRO A 1 85 ? 17.994 -4.655 -4.817 1.00 82.00 85 PRO A C 1
ATOM 653 O O . PRO A 1 85 ? 19.159 -4.888 -4.504 1.00 82.00 85 PRO A O 1
ATOM 656 N N . THR A 1 86 ? 17.450 -5.165 -5.924 1.00 84.25 86 THR A N 1
ATOM 657 C CA . THR A 1 86 ? 18.183 -5.963 -6.917 1.00 84.25 86 THR A CA 1
ATOM 658 C C . THR A 1 86 ? 18.869 -5.111 -7.981 1.00 84.25 86 THR A C 1
ATOM 660 O O . THR A 1 86 ? 19.451 -5.654 -8.920 1.00 84.25 86 THR A O 1
ATOM 663 N N . ARG A 1 87 ? 18.750 -3.787 -7.911 1.00 84.31 87 ARG A N 1
ATOM 664 C CA . ARG A 1 87 ? 19.381 -2.874 -8.854 1.00 84.31 87 ARG A CA 1
ATOM 665 C C . ARG A 1 87 ? 20.543 -2.168 -8.173 1.00 84.31 87 ARG A C 1
ATOM 667 O O . ARG A 1 87 ? 20.417 -1.642 -7.074 1.00 84.31 87 ARG A O 1
ATOM 674 N N . GLY A 1 88 ? 21.697 -2.168 -8.827 1.00 78.56 88 GLY A N 1
ATOM 675 C CA . GLY A 1 88 ? 22.901 -1.526 -8.312 1.00 78.56 88 GLY A CA 1
ATOM 676 C C . GLY A 1 88 ? 24.027 -1.549 -9.335 1.00 78.56 88 GLY A C 1
ATOM 677 O O . GLY A 1 88 ? 23.895 -2.158 -10.391 1.00 78.56 88 GLY A O 1
ATOM 678 N N . ASP A 1 89 ? 25.151 -0.919 -9.006 1.00 72.75 89 ASP A N 1
ATOM 679 C CA . ASP A 1 89 ? 26.225 -0.635 -9.971 1.00 72.75 89 ASP A CA 1
ATOM 680 C C . ASP A 1 89 ? 26.848 -1.879 -10.630 1.00 72.75 89 ASP A C 1
ATOM 682 O O . ASP A 1 89 ? 27.356 -1.798 -11.746 1.00 72.75 89 ASP A O 1
ATOM 686 N N . TYR A 1 90 ? 26.833 -3.030 -9.944 1.00 72.25 90 TYR A N 1
ATOM 687 C CA . TYR A 1 90 ? 27.559 -4.228 -10.388 1.00 72.25 90 TYR A CA 1
ATOM 688 C C . TYR A 1 90 ? 26.718 -5.510 -10.454 1.00 72.25 90 TYR A C 1
ATOM 690 O O . TYR A 1 90 ? 27.156 -6.455 -11.103 1.00 72.25 90 TYR A O 1
ATOM 698 N N . GLN A 1 91 ? 25.549 -5.560 -9.797 1.00 88.69 91 GLN A N 1
ATOM 699 C CA . GLN A 1 91 ? 24.637 -6.720 -9.749 1.0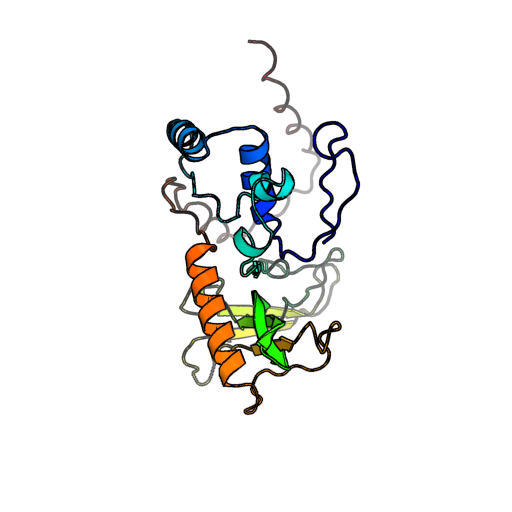0 88.69 91 GLN A CA 1
ATOM 700 C C . GLN A 1 91 ? 25.353 -8.081 -9.626 1.00 88.69 91 GLN A C 1
ATOM 702 O O . GLN A 1 91 ? 25.177 -8.981 -10.447 1.00 88.69 91 GLN A O 1
ATOM 707 N N . LEU A 1 92 ? 26.191 -8.219 -8.594 1.00 90.25 92 LEU A N 1
ATOM 708 C CA . LEU A 1 92 ? 26.943 -9.441 -8.305 1.00 90.25 92 LEU A CA 1
ATOM 709 C C . LEU A 1 92 ? 26.356 -10.178 -7.111 1.00 90.25 92 LEU A C 1
ATOM 711 O O . LEU A 1 92 ? 26.111 -9.581 -6.061 1.00 90.25 92 LEU A O 1
ATOM 715 N N . ASP A 1 93 ? 26.178 -11.486 -7.250 1.00 89.00 93 ASP A N 1
ATOM 716 C CA . ASP A 1 93 ? 25.863 -12.336 -6.112 1.00 89.00 93 ASP A CA 1
ATOM 717 C C . ASP A 1 93 ? 27.099 -12.570 -5.222 1.00 89.00 93 ASP A C 1
ATOM 719 O O . ASP A 1 93 ? 28.228 -12.185 -5.544 1.00 89.00 93 ASP A O 1
ATOM 723 N N . SER A 1 94 ? 26.908 -13.253 -4.091 1.00 89.81 94 SER A N 1
ATOM 724 C CA . SER A 1 94 ? 27.995 -13.565 -3.150 1.00 89.81 94 SER A CA 1
ATOM 725 C C . SER A 1 94 ? 29.103 -14.461 -3.731 1.00 89.81 94 SER A C 1
ATOM 727 O O . SER A 1 94 ? 30.122 -14.662 -3.074 1.00 89.81 94 SER A O 1
ATOM 729 N N . PHE A 1 95 ? 28.928 -14.999 -4.942 1.00 90.81 95 PHE A N 1
ATOM 730 C CA . PHE A 1 95 ? 29.908 -15.810 -5.665 1.00 90.81 95 PHE A CA 1
ATOM 731 C C . PHE A 1 95 ? 30.546 -15.059 -6.846 1.00 90.81 95 PHE A C 1
ATOM 733 O O . PHE A 1 95 ? 31.322 -15.655 -7.593 1.00 90.81 95 PHE A O 1
ATOM 740 N N . GLY A 1 96 ? 30.242 -13.768 -7.025 1.00 90.69 96 GLY A N 1
ATOM 741 C CA . GLY A 1 96 ? 30.763 -12.944 -8.116 1.00 90.69 96 GLY A CA 1
ATOM 742 C C . GLY A 1 96 ? 30.141 -13.254 -9.480 1.00 90.69 96 GLY A C 1
ATOM 743 O O . GLY A 1 96 ? 30.775 -12.990 -10.505 1.00 90.69 96 GLY A O 1
ATOM 744 N N . ARG A 1 97 ? 28.938 -13.841 -9.511 1.00 91.56 97 ARG A N 1
ATOM 745 C CA . ARG A 1 97 ? 28.149 -14.036 -10.736 1.00 91.56 97 ARG A CA 1
ATOM 746 C C . ARG A 1 97 ? 27.229 -12.845 -10.944 1.00 91.56 97 ARG A C 1
ATOM 748 O O . ARG A 1 97 ? 26.627 -12.368 -9.983 1.00 91.56 97 ARG A O 1
ATOM 755 N N . TYR A 1 98 ? 27.104 -12.406 -12.191 1.00 91.88 98 TYR A N 1
ATOM 756 C CA . TYR A 1 98 ? 26.127 -11.383 -12.538 1.00 91.88 98 TYR A CA 1
ATOM 757 C C . TYR A 1 98 ? 24.702 -11.936 -12.424 1.00 91.88 98 TYR A C 1
ATOM 759 O O . TYR A 1 98 ? 24.459 -13.097 -12.766 1.00 91.88 98 TYR A O 1
ATOM 767 N N . TYR A 1 99 ? 23.772 -11.109 -11.955 1.00 89.88 99 TYR A N 1
ATOM 768 C CA . TYR A 1 99 ? 22.339 -11.401 -11.934 1.00 89.88 99 TYR A CA 1
ATOM 769 C C . TYR A 1 99 ? 21.541 -10.242 -12.535 1.00 89.88 99 TYR A C 1
ATOM 771 O O . TYR A 1 99 ? 22.009 -9.107 -12.567 1.00 89.88 99 TYR A O 1
ATOM 779 N N . GLU A 1 100 ? 20.323 -10.513 -12.994 1.00 88.31 100 GLU A N 1
ATOM 780 C CA . GLU A 1 100 ? 19.413 -9.484 -13.505 1.00 88.31 100 GLU A CA 1
ATOM 781 C C . GLU A 1 100 ? 18.533 -8.917 -12.384 1.00 88.31 100 GLU A C 1
ATOM 783 O O . GLU A 1 100 ? 18.134 -9.638 -11.467 1.00 88.31 100 GLU A O 1
ATOM 788 N N . SER A 1 101 ? 18.230 -7.620 -12.450 1.00 88.31 101 SER A N 1
ATOM 789 C CA . SER A 1 101 ? 17.267 -6.989 -11.547 1.00 88.31 101 SER A CA 1
ATOM 790 C C . SER A 1 101 ? 15.855 -7.522 -11.794 1.00 88.31 101 SER A C 1
ATOM 792 O O . SER A 1 101 ? 15.561 -8.061 -12.861 1.00 88.31 101 SER A O 1
ATOM 794 N N . VAL A 1 102 ? 14.964 -7.343 -10.815 1.00 89.12 102 VAL A N 1
ATOM 795 C CA . VAL A 1 102 ? 13.541 -7.663 -10.981 1.00 89.12 102 VAL A CA 1
ATOM 796 C C . VAL A 1 102 ? 12.976 -6.899 -12.179 1.00 89.12 102 VAL A C 1
ATOM 798 O O . VAL A 1 102 ? 13.137 -5.683 -12.284 1.00 89.12 102 VAL A O 1
ATOM 801 N N . VAL A 1 103 ? 12.324 -7.634 -13.080 1.00 90.00 103 VAL A N 1
ATOM 802 C CA . VAL A 1 103 ? 11.732 -7.099 -14.310 1.00 90.00 103 VAL A CA 1
ATOM 803 C C . VAL A 1 103 ? 10.586 -6.141 -13.973 1.00 90.00 103 VAL A C 1
ATOM 805 O O . VAL A 1 103 ? 9.821 -6.389 -13.047 1.00 90.00 103 VAL A O 1
ATOM 808 N N . GLN A 1 104 ? 10.475 -5.054 -14.734 1.00 92.75 104 GLN A N 1
ATOM 809 C CA . GLN A 1 104 ? 9.395 -4.071 -14.613 1.00 92.75 104 GLN A CA 1
ATOM 810 C C . GLN A 1 104 ? 8.049 -4.628 -15.131 1.00 92.75 104 GLN A C 1
ATOM 812 O O . GLN A 1 104 ? 8.076 -5.416 -16.081 1.00 92.75 104 GLN A O 1
ATOM 817 N N . PRO A 1 105 ? 6.888 -4.179 -14.612 1.00 94.88 105 PRO A N 1
ATOM 818 C CA . PRO A 1 105 ? 6.712 -3.202 -13.533 1.00 94.88 105 PRO A CA 1
ATOM 819 C C . PRO A 1 105 ? 6.935 -3.809 -12.136 1.00 94.88 105 PRO A C 1
ATOM 821 O O . PRO A 1 105 ? 6.277 -4.777 -11.762 1.00 94.88 105 PRO A O 1
ATOM 824 N N . ASN A 1 106 ? 7.851 -3.241 -11.348 1.00 93.25 106 ASN A N 1
ATOM 825 C CA . ASN A 1 106 ? 8.256 -3.803 -10.047 1.00 93.25 106 ASN A CA 1
ATOM 826 C C . ASN A 1 106 ? 7.972 -2.886 -8.840 1.00 93.25 106 ASN A C 1
ATOM 828 O O . ASN A 1 106 ? 8.198 -3.299 -7.701 1.00 93.25 106 ASN A O 1
ATOM 832 N N . HIS A 1 107 ? 7.431 -1.686 -9.071 1.00 94.88 107 HIS A N 1
ATOM 833 C CA . HIS A 1 107 ? 6.939 -0.794 -8.022 1.00 94.88 107 HIS A CA 1
ATOM 834 C C . HIS A 1 107 ? 5.475 -1.093 -7.739 1.00 94.88 107 HIS A C 1
ATOM 836 O O . HIS A 1 107 ? 4.718 -1.374 -8.666 1.00 94.88 107 HIS A O 1
ATOM 842 N N . ILE A 1 108 ? 5.057 -1.018 -6.475 1.00 96.50 108 ILE A N 1
ATOM 843 C CA . ILE A 1 108 ? 3.698 -1.395 -6.075 1.00 96.50 108 ILE A CA 1
ATOM 844 C C . ILE A 1 108 ? 3.087 -0.300 -5.216 1.00 96.50 108 ILE A C 1
ATOM 846 O O . ILE A 1 108 ? 3.670 0.126 -4.220 1.00 96.50 108 ILE A O 1
ATOM 850 N N . GLU A 1 109 ? 1.857 0.076 -5.542 1.00 98.06 109 GLU A N 1
ATOM 851 C CA . GLU A 1 109 ? 0.951 0.776 -4.637 1.00 98.06 109 GLU A CA 1
ATOM 852 C C . GLU A 1 109 ? -0.353 -0.016 -4.497 1.00 98.06 109 GLU A C 1
ATOM 854 O O . GLU A 1 109 ? -0.857 -0.596 -5.458 1.00 98.06 109 GLU A O 1
ATOM 859 N N . ALA A 1 110 ? -0.900 -0.080 -3.285 1.00 98.50 110 ALA A N 1
ATOM 860 C CA . ALA A 1 110 ? -2.115 -0.829 -3.009 1.00 98.50 110 ALA A CA 1
ATOM 861 C C . ALA A 1 110 ? 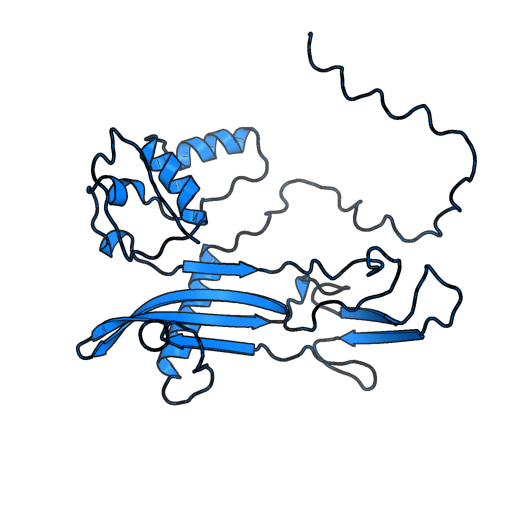-2.981 -0.156 -1.946 1.00 98.50 110 ALA A C 1
ATOM 863 O O . ALA A 1 110 ? -2.489 0.489 -1.016 1.00 98.50 110 ALA A O 1
ATOM 864 N N . VAL A 1 111 ? -4.292 -0.359 -2.058 1.00 98.62 111 VAL A N 1
ATOM 865 C CA . VAL A 1 111 ? -5.274 0.072 -1.066 1.00 98.62 111 VAL A CA 1
ATOM 866 C C . VAL A 1 111 ? -6.187 -1.085 -0.676 1.00 98.62 111 VAL A C 1
ATOM 868 O O . VAL A 1 111 ? -6.655 -1.843 -1.526 1.00 98.62 111 VAL A O 1
ATOM 871 N N . VAL A 1 112 ? -6.449 -1.207 0.625 1.00 98.44 112 VAL A N 1
ATOM 872 C CA . VAL A 1 112 ? -7.425 -2.140 1.198 1.00 98.44 112 VAL A CA 1
ATOM 873 C C . VAL A 1 112 ? -8.509 -1.340 1.906 1.00 98.44 112 VAL A C 1
ATOM 875 O O . VAL A 1 112 ? -8.205 -0.497 2.752 1.00 98.44 112 VAL A O 1
ATOM 878 N N . ALA A 1 113 ? -9.773 -1.589 1.573 1.00 97.81 113 ALA A N 1
ATOM 879 C CA . ALA A 1 113 ? -10.906 -0.840 2.112 1.00 97.81 113 ALA A CA 1
ATOM 880 C C . ALA A 1 113 ? -12.164 -1.704 2.246 1.00 97.81 113 ALA A C 1
ATOM 882 O O . ALA A 1 113 ? -12.303 -2.728 1.583 1.00 97.81 113 ALA A O 1
ATOM 883 N N . GLN A 1 114 ? -13.098 -1.273 3.097 1.00 96.31 114 GLN A N 1
ATOM 884 C CA . GLN A 1 114 ? -14.427 -1.875 3.198 1.00 96.31 114 GLN A CA 1
ATOM 885 C C . GLN A 1 114 ? -15.429 -1.076 2.361 1.00 96.31 114 GLN A C 1
ATOM 887 O O . GLN A 1 114 ? -15.529 0.138 2.530 1.00 96.31 114 GLN A O 1
ATOM 892 N N . LEU A 1 115 ? -16.177 -1.754 1.487 1.00 96.19 115 LEU A N 1
ATOM 893 C CA . LEU A 1 115 ? -17.211 -1.164 0.632 1.00 96.19 115 LEU A CA 1
ATOM 894 C C . LEU A 1 115 ? -18.557 -1.888 0.826 1.00 96.19 115 LEU A C 1
ATOM 896 O O . LEU A 1 115 ? -18.562 -3.120 0.908 1.00 96.19 115 LEU A O 1
ATOM 900 N N . PRO A 1 116 ? -19.705 -1.180 0.825 1.00 95.94 116 PRO A N 1
ATOM 901 C CA . PRO A 1 116 ? -21.040 -1.762 1.019 1.00 95.94 116 PRO A CA 1
ATOM 902 C C . PRO A 1 116 ? -21.547 -2.448 -0.262 1.00 95.94 116 PRO A C 1
ATOM 904 O O . PRO A 1 116 ? -22.503 -2.013 -0.898 1.00 95.94 116 PRO A O 1
ATOM 907 N N . THR A 1 117 ? -20.847 -3.497 -0.680 1.00 96.50 117 THR A N 1
ATOM 908 C CA . THR A 1 117 ? -21.016 -4.177 -1.979 1.00 96.50 117 THR A CA 1
ATOM 909 C C . THR A 1 117 ? -21.627 -5.570 -1.849 1.00 96.50 117 THR A C 1
ATOM 911 O O . THR A 1 117 ? -22.018 -6.166 -2.851 1.00 96.50 117 THR A O 1
ATOM 914 N N . GLY A 1 118 ? -21.755 -6.083 -0.623 1.00 94.81 118 GLY A N 1
ATOM 915 C CA . GLY A 1 118 ? -22.391 -7.362 -0.353 1.00 94.81 118 GLY A CA 1
ATOM 916 C C . GLY A 1 118 ? -23.919 -7.290 -0.368 1.00 94.81 118 GLY A C 1
ATOM 917 O O . GLY A 1 118 ? -24.536 -6.224 -0.471 1.00 94.81 118 GLY A O 1
ATOM 918 N N . ALA A 1 119 ? -24.556 -8.457 -0.244 1.00 93.88 119 ALA A N 1
ATOM 919 C CA . ALA A 1 119 ? -26.012 -8.568 -0.207 1.00 93.88 119 ALA A CA 1
ATOM 920 C C . ALA A 1 119 ? -26.615 -7.674 0.893 1.00 93.88 119 ALA A C 1
ATOM 922 O O . ALA A 1 119 ? -26.169 -7.692 2.040 1.00 93.88 119 ALA A O 1
ATOM 923 N N . GLY A 1 120 ? -27.628 -6.879 0.536 1.00 93.56 120 GLY A N 1
ATOM 924 C CA . GLY A 1 120 ? -28.252 -5.927 1.462 1.00 93.56 120 GLY A CA 1
ATOM 925 C C . GLY A 1 120 ? -27.350 -4.755 1.873 1.00 93.56 120 GLY A C 1
ATOM 926 O O . GLY A 1 120 ? -27.629 -4.119 2.884 1.00 93.56 120 GLY A O 1
ATOM 927 N N . GLY A 1 121 ? -26.276 -4.477 1.123 1.00 94.06 121 GLY A N 1
ATOM 928 C CA . GLY A 1 121 ? -25.315 -3.417 1.441 1.00 94.06 121 GLY A CA 1
ATOM 929 C C . GLY A 1 121 ? -24.329 -3.803 2.542 1.00 94.06 121 GLY A C 1
ATOM 930 O O . GLY A 1 121 ? -23.734 -2.923 3.166 1.00 94.06 121 GLY A O 1
ATOM 931 N N . SER A 1 122 ? -24.161 -5.102 2.810 1.00 94.88 122 SER A N 1
ATOM 932 C CA . SER A 1 122 ? -23.154 -5.565 3.760 1.00 94.88 122 SER A CA 1
ATOM 933 C C . SER A 1 122 ? -21.748 -5.171 3.302 1.00 94.88 122 SER A C 1
ATOM 935 O O . SER A 1 122 ? -21.436 -5.131 2.107 1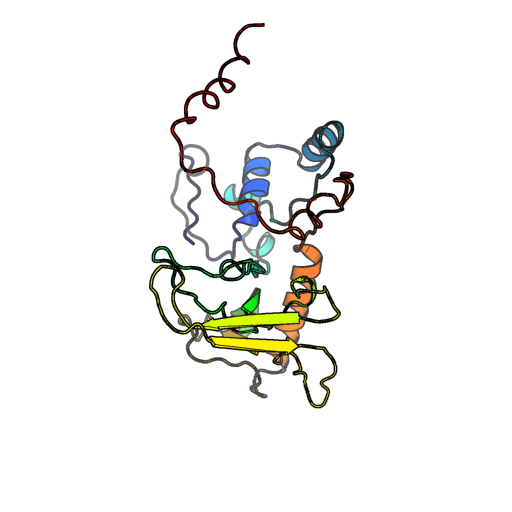.00 94.88 122 SER A O 1
ATOM 937 N N . MET A 1 123 ? -20.899 -4.836 4.272 1.00 94.81 123 MET A N 1
ATOM 938 C CA . MET A 1 123 ? -19.519 -4.454 3.998 1.00 94.81 123 MET A CA 1
ATOM 939 C C . MET A 1 123 ? -18.727 -5.666 3.515 1.00 94.81 123 MET A C 1
ATOM 941 O O . MET A 1 123 ? -18.760 -6.728 4.136 1.00 94.81 123 MET A O 1
ATOM 945 N N . GLN A 1 124 ? -17.999 -5.484 2.420 1.00 96.75 124 GLN A N 1
ATOM 946 C CA . GLN A 1 124 ? -17.004 -6.427 1.927 1.00 96.75 124 GLN A CA 1
ATOM 947 C C . GLN A 1 124 ? -15.652 -5.733 1.852 1.00 96.75 124 GLN A C 1
ATOM 949 O O . GLN A 1 124 ? -15.568 -4.544 1.538 1.00 96.75 124 GLN A O 1
ATOM 954 N N . GLN A 1 125 ? -14.598 -6.478 2.151 1.00 97.69 125 GLN A N 1
ATOM 955 C CA . GLN A 1 125 ? -13.229 -6.003 2.077 1.00 97.69 125 GLN A CA 1
ATOM 956 C C . GLN A 1 125 ? -12.689 -6.203 0.664 1.00 97.69 125 GLN A C 1
ATOM 958 O O . GLN A 1 125 ? -12.722 -7.309 0.130 1.00 97.69 125 GLN A O 1
ATOM 963 N N . TRP A 1 126 ? -12.156 -5.135 0.089 1.00 98.62 126 TRP A N 1
ATOM 964 C CA . TRP A 1 126 ? -11.570 -5.114 -1.242 1.00 98.62 126 TRP A CA 1
ATOM 965 C C . TRP A 1 126 ? -10.108 -4.702 -1.170 1.00 98.62 126 TRP A C 1
ATOM 967 O O . TRP A 1 126 ? -9.754 -3.815 -0.391 1.00 98.62 126 TRP A O 1
ATOM 977 N N . LYS A 1 127 ? -9.286 -5.312 -2.022 1.00 98.75 127 LYS A N 1
ATOM 978 C CA . LYS A 1 127 ? -7.903 -4.917 -2.291 1.00 98.75 127 LYS A CA 1
ATOM 979 C C . LYS A 1 127 ? -7.790 -4.505 -3.750 1.00 98.75 127 LYS A C 1
ATOM 981 O O . LYS A 1 127 ? -8.271 -5.221 -4.623 1.00 98.75 127 LYS A O 1
ATOM 986 N N . PHE A 1 128 ? -7.139 -3.377 -3.999 1.00 98.88 128 PHE A N 1
ATOM 987 C CA . PHE A 1 128 ? -6.723 -2.957 -5.332 1.00 98.88 128 PHE A CA 1
ATOM 988 C C . PHE A 1 128 ? -5.235 -2.633 -5.307 1.00 98.88 128 PHE A C 1
ATOM 990 O O . PHE A 1 128 ? -4.795 -1.903 -4.416 1.00 98.88 128 PHE A O 1
ATOM 997 N N . ALA A 1 129 ? -4.478 -3.179 -6.253 1.00 98.69 129 ALA A N 1
ATOM 998 C CA . ALA A 1 129 ? -3.050 -2.933 -6.399 1.00 98.69 129 ALA A CA 1
ATOM 999 C C . ALA A 1 129 ? -2.721 -2.502 -7.829 1.00 98.69 129 ALA A C 1
ATOM 1001 O O . ALA A 1 129 ? -3.342 -2.960 -8.790 1.00 98.69 129 ALA A O 1
ATOM 1002 N N . ARG A 1 130 ? -1.731 -1.620 -7.948 1.00 98.50 130 ARG A N 1
ATOM 1003 C CA . ARG A 1 130 ? -1.124 -1.189 -9.201 1.00 98.50 130 ARG A CA 1
ATOM 1004 C C . ARG A 1 130 ? 0.366 -1.472 -9.130 1.00 98.50 130 ARG A C 1
ATOM 1006 O O . ARG A 1 130 ? 1.045 -0.998 -8.219 1.00 98.50 130 ARG A O 1
ATOM 1013 N N . TYR A 1 131 ? 0.837 -2.197 -10.128 1.00 97.88 131 TYR A N 1
ATOM 1014 C CA . TYR A 1 131 ? 2.237 -2.416 -10.422 1.00 97.88 131 TYR A CA 1
ATOM 1015 C C . TYR A 1 131 ? 2.619 -1.448 -11.530 1.00 97.88 131 TYR A C 1
ATOM 1017 O O . TYR A 1 131 ? 1.917 -1.359 -12.538 1.00 97.88 131 TYR A O 1
ATOM 1025 N N . PHE A 1 132 ? 3.693 -0.694 -11.345 1.00 96.75 132 PHE A N 1
ATOM 1026 C CA . PHE A 1 132 ? 4.124 0.294 -12.327 1.00 96.75 132 PHE A CA 1
ATOM 1027 C C . PHE A 1 132 ? 5.648 0.379 -12.416 1.00 96.75 132 PHE A C 1
ATOM 1029 O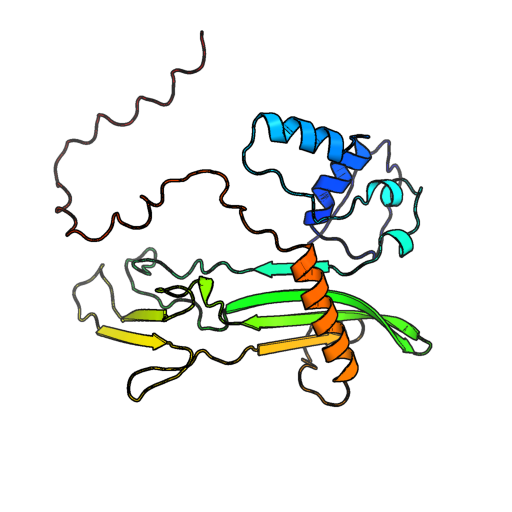 O . PHE A 1 132 ? 6.376 -0.112 -11.555 1.00 96.75 132 PHE A O 1
ATOM 1036 N N . ASP A 1 133 ? 6.117 0.987 -13.499 1.00 95.06 133 ASP A N 1
ATOM 1037 C CA . ASP A 1 133 ? 7.514 1.358 -13.701 1.00 95.06 133 ASP A CA 1
ATOM 1038 C C . ASP A 1 133 ? 7.675 2.825 -13.295 1.00 95.06 133 ASP A C 1
ATOM 1040 O O . ASP A 1 133 ? 7.067 3.715 -13.896 1.00 95.06 133 ASP A O 1
ATOM 1044 N N . ASN A 1 134 ? 8.428 3.083 -12.228 1.00 93.56 134 ASN A N 1
ATOM 1045 C CA . ASN A 1 134 ? 8.524 4.413 -11.650 1.00 93.56 134 ASN A CA 1
ATOM 1046 C C . ASN A 1 134 ? 9.713 5.175 -12.247 1.00 93.56 134 ASN A C 1
ATOM 1048 O O . ASN A 1 134 ? 10.875 4.961 -11.890 1.00 93.56 134 ASN A O 1
ATOM 1052 N N . ASP A 1 135 ? 9.411 6.102 -13.155 1.00 93.06 135 ASP A N 1
ATOM 1053 C CA . ASP A 1 135 ? 10.407 6.803 -13.964 1.00 93.06 135 ASP A CA 1
ATOM 1054 C C . ASP A 1 135 ? 11.371 7.700 -13.174 1.00 93.06 135 ASP A C 1
ATOM 1056 O O . ASP A 1 135 ? 12.440 8.052 -13.682 1.00 93.06 135 ASP A O 1
ATOM 1060 N N . GLN A 1 136 ? 11.066 8.010 -11.912 1.00 90.62 136 GLN A N 1
ATOM 1061 C CA . GLN A 1 136 ? 11.990 8.712 -11.024 1.00 90.62 136 GLN A CA 1
ATOM 1062 C C . GLN A 1 136 ? 13.242 7.882 -10.691 1.00 90.62 136 GLN A C 1
ATOM 1064 O O . GLN A 1 136 ? 14.277 8.460 -10.358 1.00 90.62 136 GLN A O 1
ATOM 1069 N N . PHE A 1 137 ? 13.155 6.549 -10.782 1.00 89.19 137 PHE A N 1
ATOM 1070 C CA . PHE A 1 137 ? 14.263 5.621 -10.523 1.00 89.19 137 PHE A CA 1
ATOM 1071 C C . PHE A 1 137 ? 15.022 5.221 -11.786 1.00 89.19 137 PHE A C 1
ATOM 1073 O O . PHE A 1 137 ? 15.987 4.457 -11.723 1.00 89.19 137 PHE A O 1
ATOM 1080 N N . TRP A 1 138 ? 14.628 5.746 -12.945 1.00 92.00 138 TRP A N 1
ATOM 1081 C CA . TRP A 1 138 ? 15.379 5.512 -14.167 1.00 92.00 138 TRP A CA 1
ATOM 1082 C C . TRP A 1 138 ? 16.778 6.118 -14.080 1.00 92.00 138 TRP A C 1
ATOM 1084 O O . TRP A 1 138 ? 16.996 7.139 -13.426 1.00 92.00 138 TRP A O 1
ATOM 1094 N N . SER A 1 139 ? 17.726 5.525 -14.813 1.00 90.12 139 SER A N 1
ATOM 1095 C CA . SER A 1 139 ? 19.126 5.984 -14.850 1.00 90.12 139 SER A CA 1
ATOM 1096 C C . SER A 1 139 ? 19.275 7.490 -15.137 1.00 90.12 139 SER A C 1
ATOM 1098 O O . SER A 1 139 ? 20.177 8.143 -14.612 1.00 90.12 139 SER A O 1
ATOM 1100 N N . ALA A 1 140 ? 18.365 8.046 -15.943 1.00 92.62 140 ALA A N 1
ATOM 1101 C CA . ALA A 1 140 ? 18.120 9.468 -16.101 1.00 92.62 140 ALA A CA 1
ATOM 1102 C C . ALA A 1 140 ? 16.641 9.729 -15.752 1.00 92.62 140 ALA A C 1
ATOM 1104 O O . ALA A 1 140 ? 15.777 9.501 -16.611 1.00 92.62 140 ALA A O 1
ATOM 1105 N N . PRO A 1 141 ? 16.342 10.197 -14.522 1.00 92.56 141 PRO A N 1
ATOM 1106 C CA . PRO A 1 141 ? 14.976 10.308 -14.015 1.00 92.56 141 PRO A CA 1
ATOM 1107 C C . PRO A 1 141 ? 14.028 11.039 -14.973 1.00 92.56 141 PRO A C 1
ATOM 1109 O O . PRO A 1 141 ? 14.346 12.128 -15.467 1.00 92.56 141 PRO A O 1
ATOM 1112 N N . GLY A 1 142 ? 12.888 10.408 -15.265 1.00 92.06 142 GLY A N 1
ATOM 1113 C CA . GLY A 1 142 ? 11.835 10.896 -16.166 1.00 92.06 142 GLY A CA 1
ATOM 1114 C C . GLY A 1 142 ? 12.203 10.963 -17.655 1.00 92.06 142 GLY A C 1
ATOM 1115 O O . GLY A 1 142 ? 11.383 11.359 -18.483 1.00 92.06 142 GLY A O 1
ATOM 1116 N N . GLN A 1 143 ? 13.435 10.607 -18.032 1.00 93.50 143 GLN A N 1
ATOM 1117 C CA . GLN A 1 143 ? 13.943 10.780 -19.396 1.00 93.50 143 GLN A CA 1
ATOM 1118 C C . GLN A 1 143 ? 14.245 9.447 -20.069 1.00 93.50 143 GLN A C 1
ATOM 1120 O O . GLN A 1 143 ? 13.663 9.138 -21.112 1.00 93.50 143 GLN A O 1
ATOM 1125 N N . ALA A 1 144 ? 15.161 8.671 -19.490 1.00 94.69 144 ALA A N 1
ATOM 1126 C CA . ALA A 1 144 ? 15.607 7.412 -20.062 1.00 94.69 144 ALA A CA 1
ATOM 1127 C C . ALA A 1 144 ? 16.123 6.456 -18.990 1.00 94.69 144 ALA A C 1
ATOM 1129 O O . ALA A 1 144 ? 16.845 6.851 -18.070 1.00 94.69 144 ALA A O 1
ATOM 1130 N N . ASP A 1 145 ? 15.826 5.178 -19.171 1.00 93.50 145 ASP A N 1
ATOM 1131 C CA . ASP A 1 145 ? 16.422 4.112 -18.386 1.00 93.50 145 ASP A CA 1
ATOM 1132 C C . ASP A 1 145 ? 17.408 3.317 -19.236 1.00 93.50 145 ASP A C 1
ATOM 1134 O O . ASP A 1 145 ? 17.034 2.738 -20.256 1.00 93.50 145 ASP A O 1
ATOM 1138 N N . ILE A 1 146 ? 18.671 3.295 -18.832 1.00 92.25 146 ILE A N 1
ATOM 1139 C CA . ILE A 1 146 ? 19.737 2.559 -19.498 1.00 92.25 146 ILE A CA 1
ATOM 1140 C C . ILE A 1 146 ? 20.137 1.427 -18.566 1.00 92.25 146 ILE A C 1
ATOM 1142 O O . ILE A 1 146 ? 20.701 1.651 -17.494 1.00 92.25 146 ILE A O 1
ATOM 1146 N N . VAL A 1 147 ? 19.846 0.204 -18.992 1.00 88.19 147 VAL A N 1
ATOM 1147 C CA . VAL A 1 147 ? 20.146 -1.013 -18.239 1.00 88.19 147 VAL A CA 1
ATOM 1148 C C . VAL A 1 147 ? 21.089 -1.862 -19.071 1.00 88.19 147 VAL A C 1
ATOM 1150 O O . VAL A 1 147 ? 20.831 -2.100 -20.248 1.00 88.19 147 VAL A O 1
ATOM 1153 N N . THR A 1 148 ? 22.192 -2.309 -18.474 1.00 88.56 148 THR A N 1
ATOM 1154 C CA . THR A 1 148 ? 23.111 -3.259 -19.107 1.00 88.56 148 THR A CA 1
ATOM 1155 C C . THR A 1 148 ? 23.127 -4.543 -18.298 1.00 88.56 148 THR A C 1
ATOM 1157 O O . THR A 1 148 ? 23.703 -4.585 -17.216 1.00 88.56 148 THR A O 1
ATOM 1160 N N . ASN A 1 149 ? 22.512 -5.590 -18.841 1.00 86.81 149 ASN A N 1
ATOM 1161 C CA . ASN A 1 149 ? 22.513 -6.911 -18.229 1.00 86.81 149 ASN A CA 1
ATOM 1162 C C . ASN A 1 149 ? 23.760 -7.658 -18.679 1.00 86.81 149 ASN A C 1
ATOM 1164 O O . ASN A 1 149 ? 23.960 -7.880 -19.876 1.00 86.81 149 ASN A O 1
ATOM 1168 N N . LEU A 1 150 ? 24.598 -8.030 -17.716 1.00 89.12 150 LEU A N 1
ATOM 1169 C CA . LEU A 1 150 ? 25.787 -8.837 -17.944 1.00 89.12 150 LEU A CA 1
ATOM 1170 C C . LEU A 1 150 ? 25.493 -10.293 -17.587 1.00 89.12 150 LEU A C 1
ATOM 1172 O O . LEU A 1 150 ? 24.847 -10.581 -16.584 1.00 89.12 150 LEU A O 1
ATOM 1176 N N . VAL A 1 151 ? 26.007 -11.216 -18.392 1.00 88.62 151 VAL A N 1
ATOM 1177 C CA . VAL A 1 151 ? 25.934 -12.656 -18.148 1.00 88.62 151 VAL A CA 1
ATOM 1178 C C . VAL A 1 151 ? 27.350 -13.198 -18.085 1.00 88.62 151 VAL A C 1
ATOM 1180 O O . VAL A 1 151 ? 28.161 -12.970 -18.981 1.00 88.62 151 VAL A O 1
ATOM 1183 N N . GLY A 1 152 ? 27.650 -13.910 -17.003 1.00 88.88 152 GLY A N 1
ATOM 1184 C CA . GLY A 1 152 ? 28.970 -14.466 -16.745 1.00 88.88 152 GLY A CA 1
ATOM 1185 C C . GLY A 1 152 ? 29.349 -14.365 -15.273 1.00 88.88 152 GLY A C 1
ATOM 1186 O O . GLY A 1 152 ? 28.507 -14.183 -14.392 1.00 88.88 152 GLY A O 1
ATOM 1187 N N . SER A 1 153 ? 30.642 -14.499 -14.998 1.00 89.38 153 SER A N 1
ATOM 1188 C CA . SER A 1 153 ? 31.181 -14.502 -13.640 1.00 89.38 153 SER A CA 1
ATOM 1189 C C . SER A 1 153 ? 32.470 -13.702 -13.594 1.00 89.38 153 SER A C 1
ATOM 1191 O O . SER A 1 153 ? 33.415 -14.034 -14.297 1.00 89.38 153 SER A O 1
ATOM 1193 N N . GLN A 1 154 ? 32.560 -12.719 -12.698 1.00 87.00 154 GLN A N 1
ATOM 1194 C CA . GLN A 1 154 ? 33.824 -12.029 -12.424 1.00 87.00 154 GLN A CA 1
ATOM 1195 C C . GLN A 1 154 ? 34.811 -12.911 -11.652 1.00 87.00 154 GLN A C 1
ATOM 1197 O O . GLN A 1 154 ? 36.022 -12.741 -11.760 1.00 87.00 154 GLN A O 1
ATOM 1202 N N . ALA A 1 155 ? 34.310 -13.884 -10.888 1.00 87.69 155 ALA A N 1
ATOM 1203 C CA . ALA A 1 155 ? 35.141 -14.765 -10.069 1.00 87.69 155 ALA A CA 1
ATOM 1204 C C . ALA A 1 155 ? 35.850 -15.884 -10.858 1.00 87.69 155 ALA A C 1
ATOM 1206 O O . ALA A 1 155 ? 36.645 -16.628 -10.284 1.00 87.69 155 ALA A O 1
ATOM 1207 N N . LYS A 1 156 ? 35.546 -16.058 -12.153 1.00 86.44 156 LYS A N 1
ATOM 1208 C CA . LYS A 1 156 ? 36.074 -17.155 -12.976 1.00 86.44 156 LYS A CA 1
ATOM 1209 C C . LYS A 1 156 ? 36.469 -16.632 -14.356 1.00 86.44 156 LYS A C 1
ATOM 1211 O O . LYS A 1 156 ? 35.688 -15.890 -14.939 1.00 86.44 156 LYS A O 1
ATOM 1216 N N . PRO A 1 157 ? 37.620 -17.045 -14.913 1.00 85.31 157 PRO A N 1
ATOM 1217 C CA . PRO A 1 157 ? 37.934 -16.773 -16.310 1.00 85.31 157 PRO A CA 1
ATOM 1218 C C . PRO A 1 157 ? 36.854 -17.348 -17.235 1.00 85.31 157 PRO A C 1
ATOM 1220 O O . PRO A 1 157 ? 36.450 -18.501 -17.075 1.00 85.31 157 PRO A O 1
ATOM 1223 N N . GLY A 1 158 ? 36.396 -16.550 -18.194 1.00 87.12 158 GLY A N 1
ATOM 1224 C CA . GLY A 1 158 ? 35.351 -16.920 -19.143 1.00 87.12 158 GLY A CA 1
ATOM 1225 C C . GLY A 1 158 ? 34.863 -15.709 -19.930 1.00 87.12 158 GLY A C 1
ATOM 1226 O O . GLY A 1 158 ? 35.241 -14.575 -19.634 1.00 87.12 158 GLY A O 1
ATOM 1227 N N . GLU A 1 159 ? 34.041 -15.954 -20.945 1.00 89.62 159 GLU A N 1
ATOM 1228 C CA . GLU A 1 159 ? 33.361 -14.886 -21.673 1.00 89.62 159 GLU A CA 1
ATOM 1229 C C . GLU A 1 159 ? 32.320 -14.211 -20.767 1.00 89.62 159 GLU A C 1
ATOM 1231 O O . GLU A 1 159 ? 31.592 -14.881 -20.030 1.00 89.62 159 GLU A O 1
ATOM 1236 N N . ILE A 1 160 ? 32.275 -12.879 -20.814 1.00 88.44 160 ILE A N 1
ATOM 1237 C CA . ILE A 1 160 ? 31.206 -12.073 -20.225 1.00 88.44 160 ILE A CA 1
ATOM 1238 C C . ILE A 1 160 ? 30.494 -11.402 -21.392 1.00 88.44 160 ILE A C 1
ATOM 1240 O O . ILE A 1 160 ? 31.111 -10.638 -22.136 1.00 88.44 160 ILE A O 1
ATOM 1244 N N . SER A 1 161 ? 29.207 -11.687 -21.550 1.00 89.19 161 SER A N 1
ATOM 1245 C CA . SER A 1 161 ? 28.364 -11.077 -22.581 1.00 89.19 161 SER A CA 1
ATOM 1246 C C . SER A 1 161 ? 27.458 -10.028 -21.945 1.00 89.19 161 SER A C 1
ATOM 1248 O O . SER A 1 161 ? 27.044 -10.184 -20.798 1.00 89.19 161 SER A O 1
ATOM 1250 N N . GLY A 1 162 ? 27.144 -8.958 -22.676 1.00 88.25 162 GLY A N 1
ATOM 1251 C CA . GLY A 1 162 ? 26.308 -7.867 -22.183 1.00 88.25 162 GLY A CA 1
ATOM 1252 C C . GLY A 1 162 ? 25.238 -7.461 -23.185 1.00 88.25 162 GLY A C 1
ATOM 1253 O O . GLY A 1 162 ? 25.523 -7.358 -24.376 1.00 88.25 162 GLY A O 1
ATOM 1254 N N . THR A 1 163 ? 24.025 -7.204 -22.700 1.00 89.75 163 THR A N 1
ATOM 1255 C CA . THR A 1 163 ? 22.944 -6.602 -23.492 1.00 89.75 163 THR A CA 1
ATOM 1256 C C . THR A 1 163 ? 22.537 -5.281 -22.861 1.00 89.75 163 THR A C 1
ATOM 1258 O O . THR A 1 163 ? 22.178 -5.245 -21.685 1.00 89.75 163 THR A O 1
ATOM 1261 N N . THR A 1 164 ? 22.569 -4.201 -23.641 1.00 90.94 164 THR A N 1
ATOM 1262 C CA . THR A 1 164 ? 22.117 -2.879 -23.196 1.00 90.94 164 THR A CA 1
ATOM 1263 C C . THR A 1 164 ? 20.736 -2.580 -23.757 1.00 90.94 164 THR A C 1
ATOM 1265 O O . THR A 1 164 ? 20.533 -2.595 -24.970 1.00 90.94 164 THR A O 1
ATOM 1268 N N . THR A 1 165 ? 19.803 -2.260 -22.866 1.00 91.94 165 THR A N 1
ATOM 1269 C CA . THR A 1 165 ? 18.461 -1.787 -23.201 1.00 91.94 165 THR A CA 1
ATOM 1270 C C . THR A 1 165 ? 18.343 -0.319 -22.829 1.00 91.94 165 THR A C 1
ATOM 1272 O O . THR A 1 165 ? 18.697 0.078 -21.720 1.00 91.94 165 THR A O 1
ATOM 1275 N N . VAL A 1 166 ? 17.825 0.482 -23.760 1.00 94.38 166 VAL A N 1
ATOM 1276 C CA . VAL A 1 166 ? 17.480 1.886 -23.524 1.00 94.38 166 VAL A CA 1
ATOM 1277 C C . VAL A 1 166 ? 15.962 2.016 -23.586 1.00 94.38 166 VAL A C 1
ATOM 1279 O O . VAL A 1 166 ? 15.355 1.837 -24.646 1.00 94.38 166 VAL A O 1
ATOM 1282 N N . LYS A 1 167 ? 15.352 2.311 -22.441 1.00 95.25 167 LYS A N 1
ATOM 1283 C CA . LYS A 1 167 ? 13.913 2.499 -22.258 1.00 95.25 167 LYS A CA 1
ATOM 1284 C C . LYS A 1 167 ? 13.595 3.992 -22.219 1.00 95.25 167 LYS A C 1
ATOM 1286 O O . LYS A 1 167 ? 14.240 4.745 -21.495 1.00 95.25 167 LYS A O 1
ATOM 1291 N N . VAL A 1 168 ? 12.622 4.425 -23.013 1.00 96.06 168 VAL A N 1
ATOM 1292 C CA . VAL A 1 168 ? 12.158 5.819 -23.103 1.00 96.06 168 VAL A CA 1
ATOM 1293 C C . VAL A 1 168 ? 10.649 5.849 -23.323 1.00 96.06 168 VAL A C 1
ATOM 1295 O O . VAL A 1 168 ? 10.078 4.936 -23.909 1.00 96.06 168 VAL A O 1
ATOM 1298 N N . HIS A 1 169 ? 9.990 6.939 -22.939 1.00 94.19 169 HIS A N 1
ATOM 1299 C CA . HIS A 1 169 ? 8.537 7.091 -23.095 1.00 94.19 169 HIS A CA 1
ATOM 1300 C C . HIS A 1 169 ? 8.040 6.993 -24.550 1.00 94.19 169 HIS A C 1
ATOM 1302 O O . HIS A 1 169 ? 6.893 6.630 -24.798 1.00 94.19 169 HIS A O 1
ATOM 1308 N N . ARG A 1 170 ? 8.887 7.336 -25.528 1.00 94.06 170 ARG A N 1
ATOM 1309 C CA . ARG A 1 170 ? 8.584 7.233 -26.962 1.00 94.06 170 ARG A CA 1
ATOM 1310 C C . ARG A 1 170 ? 9.693 6.457 -27.656 1.00 94.06 170 ARG A C 1
ATOM 1312 O O . ARG A 1 170 ? 10.772 7.002 -27.883 1.00 94.06 170 ARG A O 1
ATOM 1319 N N . ALA A 1 171 ? 9.424 5.191 -27.965 1.00 89.38 171 ALA A N 1
ATOM 1320 C CA . ALA A 1 171 ? 10.396 4.314 -28.603 1.00 89.38 171 ALA A CA 1
ATOM 1321 C C . ALA A 1 171 ? 10.831 4.816 -29.991 1.00 89.38 171 ALA A C 1
ATOM 1323 O O . ALA A 1 171 ? 10.087 5.476 -30.719 1.00 89.38 171 ALA A O 1
ATOM 1324 N N . THR A 1 172 ? 12.056 4.456 -30.352 1.00 91.50 172 THR A N 1
ATOM 1325 C CA . THR A 1 172 ? 12.674 4.627 -31.670 1.00 91.50 172 THR A CA 1
ATOM 1326 C C . THR A 1 172 ? 13.040 3.248 -32.224 1.00 91.50 172 THR A C 1
ATOM 1328 O O . THR A 1 172 ? 12.759 2.233 -31.595 1.00 91.50 172 THR A O 1
ATOM 1331 N N . ALA A 1 173 ? 13.723 3.178 -33.370 1.00 92.06 173 ALA A N 1
ATOM 1332 C CA . ALA A 1 173 ? 14.188 1.903 -33.926 1.00 92.06 173 ALA A CA 1
ATOM 1333 C C . ALA A 1 173 ? 15.168 1.129 -33.013 1.00 92.06 173 ALA A C 1
ATOM 1335 O O . ALA A 1 173 ? 15.398 -0.054 -33.249 1.00 92.06 173 ALA A O 1
ATOM 1336 N N . PHE A 1 174 ? 15.743 1.779 -31.993 1.00 90.38 174 PHE A N 1
ATOM 1337 C CA . PHE A 1 174 ? 16.775 1.207 -31.119 1.00 90.38 174 PHE A CA 1
ATOM 1338 C C . PHE A 1 174 ? 16.446 1.322 -29.624 1.00 90.38 174 PHE A C 1
ATOM 1340 O O . PHE A 1 174 ? 17.318 1.108 -28.786 1.00 90.38 174 PHE A O 1
ATOM 1347 N N . THR A 1 175 ? 15.214 1.698 -29.274 1.00 94.94 175 THR A N 1
ATOM 1348 C CA . THR A 1 175 ? 14.787 1.872 -27.879 1.00 94.94 175 THR A CA 1
ATOM 1349 C C . THR A 1 175 ? 13.434 1.215 -27.636 1.00 94.94 175 THR A C 1
ATOM 1351 O O . THR A 1 175 ? 12.672 0.986 -28.572 1.00 94.94 175 THR A O 1
ATOM 1354 N N . VAL A 1 176 ? 13.128 0.921 -26.374 1.00 94.56 176 VAL A N 1
ATOM 1355 C CA . VAL A 1 176 ? 11.858 0.304 -25.959 1.00 94.56 176 VAL A CA 1
ATOM 1356 C C . VAL A 1 176 ? 11.024 1.279 -25.133 1.00 94.56 176 VAL A C 1
ATOM 1358 O O . VAL A 1 176 ? 11.563 2.207 -24.529 1.00 94.56 176 VAL A O 1
ATOM 1361 N N . THR A 1 177 ? 9.707 1.089 -25.107 1.00 95.06 177 THR A N 1
ATOM 1362 C CA . THR A 1 177 ? 8.829 1.772 -24.146 1.00 95.06 177 THR A CA 1
ATOM 1363 C C . THR A 1 177 ? 8.793 1.015 -22.822 1.00 95.06 177 THR A C 1
ATOM 1365 O O . THR A 1 177 ? 9.006 -0.201 -22.830 1.00 95.06 177 THR A O 1
ATOM 1368 N N . PRO A 1 178 ? 8.504 1.689 -21.694 1.00 94.44 178 PRO A N 1
ATOM 1369 C CA . PRO A 1 178 ? 8.186 0.981 -20.463 1.00 94.44 178 PRO A CA 1
ATOM 1370 C C . PRO A 1 178 ? 6.988 0.043 -20.655 1.00 94.44 178 PRO A C 1
ATOM 1372 O O . PRO A 1 178 ? 6.120 0.329 -21.493 1.00 94.44 178 PRO A O 1
ATOM 1375 N N . PRO A 1 179 ? 6.951 -1.087 -19.926 1.00 94.44 179 PRO A N 1
ATOM 1376 C CA . PRO A 1 179 ? 5.767 -1.930 -19.895 1.00 94.44 179 PRO A CA 1
ATOM 1377 C C . PRO A 1 179 ? 4.574 -1.125 -19.353 1.00 94.44 179 PRO A C 1
ATOM 1379 O O . PRO A 1 179 ? 4.771 -0.167 -18.601 1.00 94.44 179 PRO A O 1
ATOM 1382 N N . PRO A 1 180 ? 3.338 -1.464 -19.755 1.00 96.12 180 PRO A N 1
ATOM 1383 C CA . PRO A 1 180 ? 2.162 -0.851 -19.159 1.00 96.12 180 PRO A CA 1
ATOM 1384 C C . PRO A 1 180 ? 2.068 -1.218 -17.676 1.00 96.12 180 PRO A C 1
ATOM 1386 O O . PRO A 1 180 ? 2.572 -2.256 -17.251 1.00 96.12 180 PRO A O 1
ATOM 1389 N N . ASP A 1 181 ? 1.360 -0.390 -16.917 1.00 97.69 181 ASP A N 1
ATOM 1390 C CA . ASP A 1 181 ? 0.979 -0.741 -15.555 1.00 97.69 181 ASP A CA 1
ATOM 1391 C C . ASP A 1 181 ? 0.145 -2.028 -15.539 1.00 97.69 181 ASP A C 1
ATOM 1393 O O . ASP A 1 181 ? -0.715 -2.248 -16.402 1.00 97.69 181 ASP A O 1
ATOM 1397 N N . GLU A 1 182 ? 0.349 -2.835 -14.505 1.00 98.25 182 GLU A N 1
ATOM 1398 C CA . GLU A 1 182 ? -0.445 -4.029 -14.237 1.00 98.25 182 GLU A CA 1
ATOM 1399 C C . GLU A 1 182 ? -1.314 -3.805 -12.998 1.00 98.25 182 GLU A C 1
ATOM 1401 O O . GLU A 1 182 ? -0.964 -3.046 -12.091 1.00 98.25 182 GLU A O 1
ATOM 1406 N N . TYR A 1 183 ? -2.484 -4.441 -12.961 1.00 98.50 183 TYR A N 1
ATOM 1407 C CA . TYR A 1 183 ? -3.477 -4.201 -11.918 1.00 98.50 183 TYR A CA 1
ATOM 1408 C C . TYR A 1 183 ? -4.011 -5.500 -11.335 1.00 98.50 183 TYR A C 1
ATOM 1410 O O . TYR A 1 183 ? -4.279 -6.469 -12.050 1.00 98.50 183 TYR A O 1
ATOM 1418 N N . GLU A 1 184 ? -4.270 -5.461 -10.034 1.00 98.69 184 GLU A N 1
ATOM 1419 C CA . GLU A 1 184 ? -4.961 -6.519 -9.315 1.00 98.69 184 GLU A CA 1
ATOM 1420 C C . GLU A 1 184 ? -6.167 -5.963 -8.564 1.00 98.69 184 GLU A C 1
ATOM 1422 O O . GLU A 1 184 ? -6.097 -4.892 -7.954 1.00 98.69 184 GLU A O 1
ATOM 1427 N N . LEU A 1 185 ? -7.277 -6.699 -8.583 1.00 98.81 185 LEU A N 1
ATOM 1428 C CA . LEU A 1 185 ? -8.481 -6.384 -7.820 1.00 98.81 185 LEU A CA 1
ATOM 1429 C C . LEU A 1 185 ? -9.042 -7.665 -7.206 1.00 98.81 185 LEU A C 1
ATOM 1431 O O . LEU A 1 185 ? -9.415 -8.579 -7.935 1.00 98.81 185 LEU A O 1
ATOM 1435 N N . TYR A 1 186 ? -9.188 -7.689 -5.883 1.00 98.81 186 TYR A N 1
ATOM 1436 C CA . TYR A 1 186 ? -9.720 -8.841 -5.155 1.00 98.81 186 TYR A CA 1
ATOM 1437 C C . TYR A 1 186 ? -10.820 -8.421 -4.184 1.00 98.81 186 TYR A C 1
ATOM 1439 O O . TYR A 1 186 ? -10.685 -7.434 -3.452 1.00 98.81 186 TYR A O 1
ATOM 1447 N N . ASN A 1 187 ? -11.895 -9.208 -4.130 1.00 98.38 187 ASN A N 1
ATOM 1448 C CA . ASN A 1 187 ? -12.859 -9.160 -3.036 1.00 98.38 187 ASN A CA 1
ATOM 1449 C C . ASN A 1 187 ? -12.391 -10.120 -1.944 1.00 98.38 187 ASN A C 1
ATOM 1451 O O . ASN A 1 187 ? -12.753 -11.289 -1.961 1.00 98.38 187 ASN A O 1
ATOM 1455 N N . MET A 1 188 ? -11.620 -9.635 -0.979 1.00 97.50 188 MET A N 1
ATOM 1456 C CA . MET A 1 188 ? -11.029 -10.459 0.080 1.00 97.50 188 MET A CA 1
ATOM 1457 C C . MET A 1 188 ? -12.068 -11.121 0.999 1.00 97.50 188 MET A C 1
ATOM 1459 O O . MET A 1 188 ? -11.746 -12.058 1.724 1.00 97.50 188 MET A O 1
ATOM 1463 N N . THR A 1 189 ? -13.316 -10.638 1.009 1.00 96.94 189 THR A N 1
ATOM 1464 C CA . THR A 1 189 ? -14.407 -11.308 1.732 1.00 96.94 189 THR A CA 1
ATOM 1465 C C . THR A 1 189 ? -14.892 -12.557 0.998 1.00 96.94 189 THR A C 1
ATOM 1467 O O . THR A 1 189 ? -15.230 -13.542 1.650 1.00 96.94 189 THR A O 1
ATOM 1470 N N . ALA A 1 190 ? -14.951 -12.521 -0.335 1.00 97.00 190 ALA A N 1
ATOM 1471 C CA . ALA A 1 190 ? -15.389 -13.649 -1.158 1.00 97.00 190 ALA A CA 1
ATOM 1472 C C . ALA A 1 190 ? -14.230 -14.576 -1.568 1.00 97.00 190 ALA A C 1
ATOM 1474 O O . ALA A 1 190 ? -14.430 -15.781 -1.694 1.00 97.00 190 ALA A O 1
ATOM 1475 N N . ASP A 1 191 ? -13.035 -14.015 -1.727 1.00 97.88 191 ASP A N 1
ATOM 1476 C CA . ASP A 1 191 ? -11.793 -14.676 -2.118 1.00 97.88 191 ASP A CA 1
ATOM 1477 C C . ASP A 1 191 ? -10.653 -14.283 -1.153 1.00 97.88 191 ASP A C 1
ATOM 1479 O O . ASP A 1 191 ? -9.839 -13.404 -1.448 1.00 97.88 191 ASP A O 1
ATOM 1483 N N . PRO A 1 192 ? -10.589 -14.899 0.044 1.00 96.56 192 PRO A N 1
ATOM 1484 C CA . PRO A 1 192 ? -9.575 -14.568 1.049 1.00 96.56 192 PRO A CA 1
ATOM 1485 C C . PRO A 1 192 ? -8.144 -14.956 0.659 1.00 96.56 192 PRO A C 1
ATOM 1487 O O . PRO A 1 192 ? -7.207 -14.560 1.350 1.00 96.56 192 PRO A O 1
ATOM 1490 N N . LEU A 1 193 ? -7.981 -15.781 -0.380 1.00 97.62 193 LEU A N 1
ATOM 1491 C CA . LEU A 1 193 ? -6.684 -16.260 -0.857 1.00 97.62 193 LEU A CA 1
ATOM 1492 C C . LEU A 1 193 ? -6.172 -15.472 -2.068 1.00 97.62 193 LEU A C 1
ATOM 1494 O O . LEU A 1 193 ? -5.061 -15.752 -2.507 1.00 97.62 193 LEU A O 1
ATOM 1498 N N . GLU A 1 194 ? -6.944 -14.496 -2.560 1.00 98.06 194 GLU A N 1
ATOM 1499 C CA . GLU A 1 194 ? -6.577 -13.634 -3.690 1.00 98.06 194 GLU A CA 1
ATOM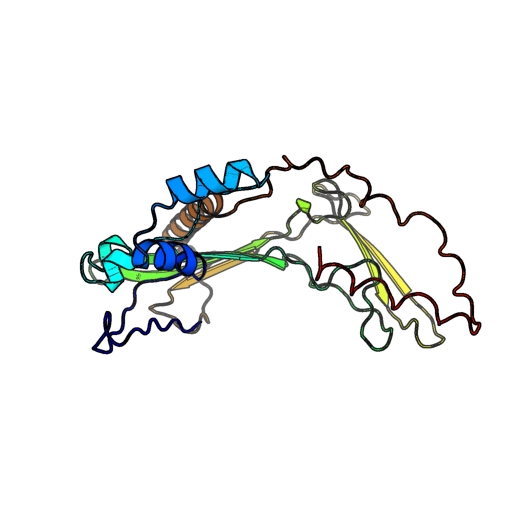 1500 C C . GLU A 1 194 ? -6.207 -14.449 -4.944 1.00 98.06 194 GLU A C 1
ATOM 1502 O O . GLU A 1 194 ? -5.186 -14.219 -5.588 1.00 98.06 194 GLU A O 1
ATOM 1507 N N . ILE A 1 195 ? -7.022 -15.456 -5.262 1.00 98.00 195 ILE A N 1
ATOM 1508 C CA . ILE A 1 195 ? -6.800 -16.368 -6.390 1.00 98.00 195 ILE A CA 1
ATOM 1509 C C . ILE A 1 195 ? -7.347 -15.768 -7.688 1.00 98.00 195 ILE A C 1
ATOM 1511 O O . ILE A 1 195 ? -6.704 -15.865 -8.735 1.00 98.00 195 ILE A O 1
ATOM 1515 N N . ASP A 1 196 ? -8.526 -15.148 -7.631 1.00 97.88 196 ASP A N 1
ATOM 1516 C CA . ASP A 1 196 ? -9.256 -14.708 -8.817 1.00 97.88 196 ASP A CA 1
ATOM 1517 C C . ASP A 1 196 ? -9.104 -13.195 -9.005 1.00 97.88 196 ASP A C 1
ATOM 1519 O O . ASP A 1 196 ? -9.869 -12.397 -8.460 1.00 97.88 196 ASP A O 1
ATOM 1523 N N . ASN A 1 197 ? -8.121 -12.782 -9.812 1.00 98.56 197 ASN A N 1
ATOM 1524 C CA . ASN A 1 197 ? -7.936 -11.369 -10.139 1.00 98.56 197 ASN A CA 1
ATOM 1525 C C . ASN A 1 197 ? -9.116 -10.843 -10.976 1.00 98.56 197 ASN A C 1
ATOM 1527 O O . ASN A 1 197 ? -9.349 -11.271 -12.109 1.00 98.56 197 ASN A O 1
ATOM 1531 N N . LEU A 1 198 ? -9.848 -9.876 -10.421 1.00 98.62 198 LEU A N 1
ATOM 1532 C CA . LEU A 1 198 ? -11.024 -9.254 -11.031 1.00 98.62 198 LEU A CA 1
ATOM 1533 C C . LEU A 1 198 ? -10.690 -7.995 -11.846 1.00 98.62 198 LEU A C 1
ATOM 1535 O O . LEU A 1 198 ? -11.595 -7.388 -12.426 1.00 98.62 198 LEU A O 1
ATOM 1539 N N . ALA A 1 199 ? -9.426 -7.566 -11.887 1.00 98.31 199 ALA A N 1
ATOM 1540 C CA . ALA A 1 199 ? -9.023 -6.372 -12.617 1.00 98.31 199 ALA A CA 1
ATOM 1541 C C . ALA A 1 199 ? -9.289 -6.529 -14.122 1.00 98.31 199 ALA A C 1
ATOM 1543 O O . ALA A 1 199 ? -9.045 -7.572 -14.723 1.00 98.31 199 ALA A O 1
ATOM 1544 N N . GLY A 1 200 ? -9.829 -5.481 -14.742 1.00 97.81 200 GLY A N 1
ATOM 1545 C CA . GLY A 1 200 ? -10.193 -5.478 -16.160 1.00 97.81 200 GLY A CA 1
ATOM 1546 C C . GLY A 1 200 ? -11.494 -6.218 -16.486 1.00 97.81 200 GLY A C 1
ATOM 1547 O O . GLY A 1 200 ? -11.968 -6.130 -17.619 1.00 97.81 200 GLY A O 1
ATOM 1548 N N . ASN A 1 201 ? -12.124 -6.896 -15.521 1.00 98.25 201 ASN A N 1
ATOM 1549 C CA . ASN A 1 201 ? -13.420 -7.530 -15.733 1.00 98.25 201 ASN A CA 1
ATOM 1550 C C . ASN A 1 201 ? -14.543 -6.466 -15.786 1.00 98.25 201 ASN A C 1
ATOM 1552 O O . ASN A 1 201 ? -14.764 -5.763 -14.792 1.00 98.25 201 ASN A O 1
ATOM 1556 N N . PRO A 1 202 ? -15.319 -6.369 -16.888 1.00 98.25 202 PRO A N 1
ATOM 1557 C CA . PRO A 1 202 ? -16.375 -5.364 -17.033 1.00 98.25 202 PRO A CA 1
ATOM 1558 C C . PRO A 1 202 ? -17.440 -5.395 -15.929 1.00 98.25 202 PRO A C 1
ATOM 1560 O O . PRO A 1 202 ? -17.997 -4.351 -15.593 1.00 98.25 202 PRO A O 1
ATOM 1563 N N . ALA A 1 203 ? -17.705 -6.564 -15.333 1.00 97.81 203 ALA A N 1
ATOM 1564 C CA . ALA A 1 203 ? -18.675 -6.706 -14.246 1.00 97.81 203 ALA A CA 1
ATOM 1565 C C . ALA A 1 203 ? -18.260 -5.952 -12.968 1.00 97.81 203 ALA A C 1
ATOM 1567 O O . ALA A 1 203 ? -19.119 -5.562 -12.179 1.00 97.81 203 ALA A O 1
ATOM 1568 N N . TYR A 1 204 ? -16.959 -5.710 -12.785 1.00 98.19 204 TYR A N 1
ATOM 1569 C CA . TYR A 1 204 ? -16.390 -5.048 -11.611 1.00 98.19 204 TYR A CA 1
ATOM 1570 C C . TYR A 1 204 ? -15.827 -3.656 -11.926 1.00 98.19 204 TYR A C 1
ATOM 1572 O O . TYR A 1 204 ? -15.227 -3.032 -11.054 1.00 98.19 204 TYR A O 1
ATOM 1580 N N . ALA A 1 205 ? -16.060 -3.122 -13.131 1.00 98.25 205 ALA A N 1
ATOM 1581 C CA . ALA A 1 205 ? -15.482 -1.852 -13.582 1.00 98.25 205 ALA A CA 1
ATOM 1582 C C . ALA A 1 205 ? -15.795 -0.668 -12.646 1.00 98.25 205 ALA A C 1
ATOM 1584 O O . ALA A 1 205 ? -14.928 0.166 -12.390 1.00 98.25 205 ALA A O 1
ATOM 1585 N N . ALA A 1 206 ? -17.009 -0.609 -12.088 1.00 98.12 206 ALA A N 1
ATOM 1586 C CA . ALA A 1 206 ? -17.390 0.438 -11.137 1.00 98.12 206 ALA A CA 1
ATOM 1587 C C . ALA A 1 206 ? -16.612 0.338 -9.813 1.00 98.12 206 ALA A C 1
ATOM 1589 O O . ALA A 1 206 ? -16.155 1.352 -9.286 1.00 98.12 206 ALA A O 1
ATOM 1590 N N . ILE A 1 207 ? -16.420 -0.883 -9.302 1.00 98.44 207 ILE A N 1
ATOM 1591 C CA . ILE A 1 207 ? -15.661 -1.141 -8.072 1.00 98.44 207 ILE A CA 1
ATOM 1592 C C . ILE A 1 207 ? -14.179 -0.854 -8.310 1.00 98.44 207 ILE A C 1
ATOM 1594 O O . ILE A 1 207 ? -13.549 -0.191 -7.491 1.00 98.44 207 ILE A O 1
ATOM 1598 N N . GLN A 1 208 ? -13.639 -1.271 -9.459 1.00 98.69 208 GLN A N 1
ATOM 1599 C CA . GLN A 1 208 ? -12.270 -0.957 -9.852 1.00 98.69 208 GLN A CA 1
ATOM 1600 C C . GLN A 1 208 ? -12.042 0.557 -9.917 1.00 98.69 208 GLN A C 1
ATOM 1602 O O . GLN A 1 208 ? -11.080 1.048 -9.338 1.00 98.69 208 GLN A O 1
ATOM 1607 N N . ALA A 1 209 ? -12.939 1.309 -10.564 1.00 98.56 209 ALA A N 1
ATOM 1608 C CA . ALA A 1 209 ? -12.838 2.766 -10.644 1.00 98.56 209 ALA A CA 1
ATOM 1609 C C . ALA A 1 209 ? -12.909 3.426 -9.257 1.00 98.56 209 ALA A C 1
ATOM 1611 O O . ALA A 1 209 ? -12.133 4.334 -8.959 1.00 98.56 209 ALA A O 1
ATOM 1612 N N . GLN A 1 210 ? -13.802 2.949 -8.384 1.00 98.56 210 GLN A N 1
ATOM 1613 C CA . GLN A 1 210 ? -13.901 3.435 -7.010 1.00 98.56 210 GLN A CA 1
ATOM 1614 C C . GLN A 1 210 ? -12.614 3.170 -6.215 1.00 98.56 210 GLN A C 1
ATOM 1616 O O . GLN A 1 210 ? -12.108 4.074 -5.552 1.00 98.56 210 GLN A O 1
ATOM 1621 N N . MET A 1 211 ? -12.068 1.957 -6.298 1.00 98.81 211 MET A N 1
ATOM 1622 C CA . MET A 1 211 ? -10.836 1.583 -5.605 1.00 98.81 211 MET A CA 1
ATOM 1623 C C . MET A 1 211 ? -9.606 2.307 -6.168 1.00 98.81 211 MET A C 1
ATOM 1625 O O . MET A 1 211 ? -8.739 2.705 -5.396 1.00 98.81 211 MET A O 1
ATOM 1629 N N . ALA A 1 212 ? -9.546 2.546 -7.480 1.00 98.69 212 ALA A N 1
ATOM 1630 C CA . ALA A 1 212 ? -8.481 3.327 -8.107 1.00 98.69 212 ALA A CA 1
ATOM 1631 C C . ALA A 1 212 ? -8.498 4.795 -7.650 1.00 98.69 212 ALA A C 1
ATOM 1633 O O . ALA A 1 212 ? -7.450 5.352 -7.327 1.00 98.69 212 ALA A O 1
ATOM 1634 N N . ASN A 1 213 ? -9.680 5.409 -7.543 1.00 98.62 213 ASN A N 1
ATOM 1635 C CA . ASN A 1 213 ? -9.808 6.754 -6.974 1.00 98.62 213 ASN A CA 1
ATOM 1636 C C . ASN A 1 213 ? -9.362 6.786 -5.508 1.00 98.62 213 ASN A C 1
ATOM 1638 O O . ASN A 1 213 ? -8.649 7.700 -5.098 1.00 98.62 213 ASN A O 1
ATOM 1642 N N . LEU A 1 214 ? -9.740 5.765 -4.734 1.00 98.56 214 LEU A N 1
ATOM 1643 C CA . LEU A 1 214 ? -9.340 5.646 -3.336 1.00 98.56 214 LEU A CA 1
ATOM 1644 C C . LEU A 1 214 ? -7.825 5.473 -3.191 1.00 98.56 214 LEU A C 1
ATOM 1646 O O . LEU A 1 214 ? -7.227 6.063 -2.300 1.00 98.56 214 LEU A O 1
ATOM 1650 N N . LEU A 1 215 ? -7.189 4.700 -4.073 1.00 98.69 215 LEU A N 1
ATOM 1651 C CA . LEU A 1 215 ? -5.737 4.548 -4.111 1.00 98.69 215 LEU A CA 1
ATOM 1652 C C . LEU A 1 215 ? -5.046 5.903 -4.308 1.00 98.69 215 LEU A C 1
ATOM 1654 O O . LEU A 1 215 ? -4.152 6.236 -3.535 1.00 98.69 215 LEU A O 1
ATOM 1658 N N . VAL A 1 216 ? -5.497 6.697 -5.286 1.00 98.44 216 VAL A N 1
ATOM 1659 C CA . VAL A 1 216 ? -4.962 8.044 -5.551 1.00 98.44 216 VAL A CA 1
ATOM 1660 C C . VAL A 1 216 ? -5.141 8.955 -4.338 1.00 98.44 216 VAL A C 1
ATOM 1662 O O . VAL A 1 216 ? -4.172 9.551 -3.879 1.00 98.44 216 VAL A O 1
ATOM 1665 N N . GLU A 1 217 ? -6.346 9.007 -3.765 1.00 98.12 217 GLU A N 1
ATOM 1666 C CA . GLU A 1 217 ? -6.623 9.807 -2.567 1.00 98.12 217 GLU A CA 1
ATOM 1667 C C . GLU A 1 217 ? -5.695 9.420 -1.408 1.00 98.12 217 GLU A C 1
ATOM 1669 O O . GLU A 1 217 ? -5.104 10.275 -0.748 1.00 98.12 217 GLU A O 1
ATOM 1674 N N . GLN A 1 218 ? -5.536 8.119 -1.158 1.00 97.94 218 GLN A N 1
ATOM 1675 C CA . GLN A 1 218 ? -4.704 7.649 -0.060 1.00 97.94 218 GLN A CA 1
ATOM 1676 C C . GLN A 1 218 ? -3.212 7.861 -0.309 1.00 97.94 218 GLN A C 1
ATOM 1678 O O . GLN A 1 218 ? -2.500 8.184 0.643 1.00 97.94 218 GLN A O 1
ATOM 1683 N N . ARG A 1 219 ? -2.740 7.724 -1.551 1.00 97.31 219 ARG A N 1
ATOM 1684 C CA . ARG A 1 219 ? -1.369 8.074 -1.927 1.00 97.31 219 ARG A CA 1
ATOM 1685 C C . ARG A 1 219 ? -1.107 9.544 -1.637 1.00 97.31 219 ARG A C 1
ATOM 1687 O O . ARG A 1 219 ? -0.156 9.845 -0.924 1.00 97.31 219 ARG A O 1
ATOM 1694 N N . ASP A 1 220 ? -1.957 10.438 -2.130 1.00 95.88 220 ASP A N 1
ATOM 1695 C CA . ASP A 1 220 ? -1.753 11.882 -2.003 1.00 95.88 220 ASP A CA 1
ATOM 1696 C C . ASP A 1 220 ? -1.777 12.336 -0.527 1.00 95.88 220 ASP A C 1
ATOM 1698 O O . ASP A 1 220 ? -1.088 13.281 -0.146 1.00 95.88 220 ASP A O 1
ATOM 1702 N N . LEU A 1 221 ? -2.519 11.625 0.332 1.00 94.75 221 LEU A N 1
ATOM 1703 C CA . LEU A 1 221 ? -2.549 11.868 1.777 1.00 94.75 221 LEU A CA 1
ATOM 1704 C C . LEU A 1 221 ? -1.350 11.284 2.541 1.00 94.75 221 LEU A C 1
ATOM 1706 O O . LEU A 1 221 ? -0.968 11.833 3.576 1.00 94.75 221 LEU A O 1
ATOM 1710 N N . LYS A 1 222 ? -0.811 10.136 2.110 1.00 95.44 222 LYS A N 1
ATOM 1711 C CA . LYS A 1 222 ? 0.076 9.305 2.951 1.00 95.44 222 LYS A CA 1
ATOM 1712 C C . LYS A 1 222 ? 1.492 9.145 2.412 1.00 95.44 222 LYS A C 1
ATOM 1714 O O . LYS A 1 222 ? 2.389 8.807 3.184 1.00 95.44 222 LYS A O 1
ATOM 1719 N N . ARG A 1 223 ? 1.716 9.368 1.120 1.00 93.25 223 ARG A N 1
ATOM 1720 C CA . ARG A 1 223 ? 3.045 9.320 0.511 1.00 93.25 223 ARG A CA 1
ATOM 1721 C C . ARG A 1 223 ? 3.747 10.651 0.759 1.00 93.25 223 ARG A C 1
ATOM 1723 O O . ARG A 1 223 ? 3.420 11.662 0.148 1.00 93.25 223 ARG A O 1
ATOM 1730 N N . ILE A 1 224 ? 4.706 10.642 1.679 1.00 91.00 224 ILE A N 1
ATOM 1731 C CA . ILE A 1 224 ? 5.509 11.818 2.018 1.00 91.00 224 ILE A CA 1
ATOM 1732 C C . ILE A 1 224 ? 6.899 11.656 1.423 1.00 91.00 224 ILE A C 1
ATOM 1734 O O . ILE A 1 224 ? 7.582 10.669 1.689 1.00 91.00 224 ILE A O 1
ATOM 1738 N N . GLU A 1 225 ? 7.322 12.656 0.661 1.00 86.00 225 GLU A N 1
ATOM 1739 C CA . GLU A 1 225 ? 8.671 12.742 0.118 1.00 86.00 225 GLU A CA 1
ATOM 1740 C C . GLU A 1 225 ? 9.527 13.710 0.947 1.00 86.00 225 GLU A C 1
ATOM 1742 O O . GLU A 1 225 ? 8.993 14.660 1.539 1.00 86.00 225 GLU A O 1
ATOM 1747 N N . PRO A 1 226 ? 10.855 13.498 1.007 1.00 84.62 226 PRO A N 1
ATOM 1748 C CA . PRO A 1 226 ? 11.760 14.449 1.640 1.00 84.62 226 PRO A CA 1
ATOM 1749 C C . PRO A 1 226 ? 11.581 15.845 1.034 1.00 84.62 226 PRO A C 1
ATOM 1751 O O . PRO A 1 226 ? 11.638 16.008 -0.184 1.00 84.62 226 PRO A O 1
ATOM 1754 N N . SER A 1 227 ? 11.410 16.878 1.865 1.00 78.69 227 SER A N 1
ATOM 1755 C CA . SER A 1 227 ? 11.172 18.239 1.357 1.00 78.69 227 SER A CA 1
ATOM 1756 C C . SER A 1 227 ? 12.439 18.936 0.836 1.00 78.69 227 SER A C 1
ATOM 1758 O O . SER A 1 227 ? 12.374 20.062 0.335 1.00 78.69 227 SER A O 1
ATOM 1760 N N . GLY A 1 228 ? 13.598 18.275 0.946 1.00 63.84 228 GLY A N 1
ATOM 1761 C CA . GLY A 1 228 ? 14.882 18.749 0.431 1.00 63.84 228 GLY A CA 1
ATOM 1762 C C . GLY A 1 228 ? 15.402 20.004 1.136 1.00 63.84 228 GLY A C 1
ATOM 1763 O O . GLY A 1 228 ? 16.307 20.659 0.623 1.00 63.84 228 GLY A O 1
ATOM 1764 N N . ARG A 1 229 ? 14.848 20.375 2.302 1.00 50.81 229 ARG A N 1
ATOM 1765 C CA . ARG A 1 229 ? 15.238 21.603 3.026 1.00 50.81 229 ARG A CA 1
ATOM 1766 C C . ARG A 1 229 ? 16.529 21.465 3.826 1.00 50.81 229 ARG A C 1
ATOM 1768 O O . ARG A 1 229 ? 17.027 22.456 4.357 1.00 50.81 229 ARG A O 1
ATOM 1775 N N . GLY A 1 230 ? 17.112 20.274 3.875 1.00 44.22 230 GLY A N 1
ATOM 1776 C CA . GLY A 1 230 ? 18.536 20.136 4.140 1.00 44.22 230 GLY A CA 1
ATOM 1777 C C . GLY A 1 230 ? 19.300 20.374 2.844 1.00 44.22 230 GLY A C 1
ATOM 1778 O O . GLY A 1 230 ? 19.182 19.566 1.928 1.00 44.22 230 GLY A O 1
ATOM 1779 N N . SER A 1 231 ? 20.115 21.430 2.767 1.00 34.88 231 SER A N 1
ATOM 1780 C CA . SER A 1 231 ? 21.211 21.490 1.792 1.00 34.88 231 SER A CA 1
ATOM 1781 C C . SER A 1 231 ? 22.165 20.327 2.061 1.00 34.88 231 SER A C 1
ATOM 1783 O O . SER A 1 231 ? 23.200 20.482 2.699 1.00 34.88 231 SER A O 1
ATOM 1785 N N . VAL A 1 232 ? 21.817 19.143 1.575 1.00 40.88 232 VAL A N 1
ATOM 1786 C CA . VAL A 1 232 ? 22.807 18.162 1.179 1.00 40.88 232 VAL A CA 1
ATOM 1787 C C . VAL A 1 232 ? 23.244 18.653 -0.186 1.00 40.88 232 VAL A C 1
ATOM 1789 O O . VAL A 1 232 ? 22.538 18.496 -1.183 1.00 40.88 232 VAL A O 1
ATOM 1792 N N . THR A 1 233 ? 24.373 19.358 -0.218 1.00 31.36 233 THR A N 1
ATOM 1793 C CA . THR A 1 233 ? 25.108 19.630 -1.450 1.00 31.36 233 THR A CA 1
ATOM 1794 C C . THR A 1 233 ? 25.062 18.351 -2.282 1.00 31.36 233 THR A C 1
ATOM 1796 O O . THR A 1 233 ? 25.427 17.289 -1.778 1.00 31.36 233 THR A O 1
ATOM 1799 N N . LYS A 1 234 ? 24.561 18.428 -3.520 1.00 38.06 234 LYS A N 1
ATOM 1800 C CA . LYS A 1 234 ? 24.494 17.312 -4.479 1.00 38.06 234 LYS A CA 1
ATOM 1801 C C . LYS A 1 234 ? 25.904 16.853 -4.895 1.00 38.06 234 LYS A C 1
ATOM 1803 O O . LYS A 1 234 ? 26.246 16.890 -6.068 1.00 38.06 234 LYS A O 1
ATOM 1808 N N . GLN A 1 235 ? 26.752 16.473 -3.943 1.00 30.05 235 GLN A N 1
ATOM 1809 C CA . GLN A 1 235 ? 28.124 16.024 -4.174 1.00 30.05 235 GLN A CA 1
ATOM 1810 C C . GLN A 1 235 ? 28.276 14.504 -4.108 1.00 30.05 235 GLN A C 1
ATOM 1812 O O . GLN A 1 235 ? 29.290 13.994 -4.567 1.00 30.05 235 GLN A O 1
ATOM 1817 N N . ASN A 1 236 ? 27.257 13.759 -3.669 1.00 31.98 236 ASN A N 1
ATOM 1818 C CA . ASN A 1 236 ? 27.331 12.293 -3.658 1.00 31.98 236 ASN A CA 1
ATOM 1819 C C . ASN A 1 236 ? 26.782 11.626 -4.931 1.00 31.98 236 ASN A C 1
ATOM 1821 O O . ASN A 1 236 ? 26.815 10.408 -5.028 1.00 31.98 236 ASN A O 1
ATOM 1825 N N . ALA A 1 237 ? 26.343 12.399 -5.931 1.00 35.03 237 ALA A N 1
ATOM 1826 C CA . ALA A 1 237 ? 25.906 11.868 -7.230 1.00 35.03 237 ALA A CA 1
ATOM 1827 C C . ALA A 1 237 ? 26.996 11.918 -8.327 1.00 35.03 237 ALA A C 1
ATOM 1829 O O . ALA A 1 237 ? 26.721 11.585 -9.475 1.00 35.03 237 ALA A O 1
ATOM 1830 N N . GLN A 1 238 ? 28.230 12.338 -8.012 1.00 29.67 238 GLN A N 1
ATOM 1831 C CA . GLN A 1 238 ? 29.327 12.449 -8.992 1.00 29.67 238 GLN A CA 1
ATOM 1832 C C . GLN A 1 238 ? 30.697 11.984 -8.463 1.00 29.67 238 GLN A C 1
ATOM 1834 O O . GLN A 1 238 ? 31.732 12.544 -8.814 1.00 29.67 238 GLN A O 1
ATOM 1839 N N . LEU A 1 239 ? 30.741 10.923 -7.654 1.00 34.03 239 LEU A N 1
ATOM 1840 C CA . LEU A 1 239 ? 32.001 10.252 -7.299 1.00 34.03 239 LEU A CA 1
ATOM 1841 C C . LEU A 1 239 ? 31.989 8.784 -7.744 1.00 34.03 239 LEU A C 1
ATOM 1843 O O . LEU A 1 239 ? 32.103 7.881 -6.929 1.00 34.03 239 LEU A O 1
ATOM 1847 N N . SER A 1 240 ? 31.840 8.544 -9.050 1.00 37.06 240 SER A N 1
ATOM 1848 C CA . SER A 1 240 ? 32.195 7.257 -9.679 1.00 37.06 240 SER A CA 1
ATOM 1849 C C . SER A 1 240 ? 32.374 7.396 -11.200 1.00 37.06 240 SER A C 1
ATOM 1851 O O . SER A 1 240 ? 31.814 6.659 -12.004 1.00 37.06 240 SER A O 1
ATOM 1853 N N . GLN A 1 241 ? 33.125 8.409 -11.631 1.00 35.09 241 GLN A N 1
ATOM 1854 C CA . GLN A 1 241 ? 33.561 8.551 -13.027 1.00 35.09 241 GLN A CA 1
ATOM 1855 C C . GLN A 1 241 ? 35.072 8.794 -13.023 1.00 35.09 241 GLN A C 1
ATOM 1857 O O . GLN A 1 241 ? 35.567 9.878 -13.314 1.00 35.09 241 GLN A O 1
ATOM 1862 N N . GLY A 1 242 ? 35.813 7.778 -12.593 1.00 33.22 242 GLY A N 1
ATOM 1863 C CA . GLY A 1 242 ? 37.266 7.722 -12.669 1.00 33.22 242 GLY A CA 1
ATOM 1864 C C . GLY A 1 242 ? 37.714 6.266 -12.541 1.00 33.22 242 GLY A C 1
ATOM 1865 O O . GLY A 1 242 ? 37.080 5.517 -11.795 1.00 33.22 242 GLY A O 1
ATOM 1866 N N . PRO A 1 243 ? 38.755 5.823 -13.268 1.00 32.91 243 PRO A N 1
ATOM 1867 C CA . PRO A 1 243 ? 39.258 4.465 -13.128 1.00 32.91 243 PRO A CA 1
ATOM 1868 C C . PRO A 1 243 ? 39.692 4.237 -11.677 1.00 32.91 243 PRO A C 1
ATOM 1870 O O . PRO A 1 243 ? 40.482 5.003 -11.124 1.00 32.91 243 PRO A O 1
ATOM 1873 N N . VAL A 1 244 ? 39.152 3.186 -11.059 1.00 42.09 244 VAL A N 1
ATOM 1874 C CA . VAL A 1 244 ? 39.522 2.768 -9.704 1.00 42.09 244 VAL A CA 1
ATOM 1875 C C . VAL A 1 244 ? 41.021 2.433 -9.702 1.00 42.09 244 VAL A C 1
ATOM 1877 O O . VAL A 1 244 ? 41.446 1.597 -10.506 1.00 42.09 244 VAL A O 1
ATOM 1880 N N . PRO A 1 245 ? 41.854 3.050 -8.844 1.00 36.00 245 PRO A N 1
ATOM 1881 C CA . PRO A 1 245 ? 43.243 2.636 -8.712 1.00 36.00 245 PRO A CA 1
ATOM 1882 C C . PRO A 1 245 ? 43.293 1.202 -8.174 1.00 36.00 245 PRO A C 1
ATOM 1884 O O . PRO A 1 245 ? 42.546 0.836 -7.265 1.00 36.00 245 PRO A O 1
ATOM 1887 N N . ALA A 1 246 ? 44.169 0.380 -8.753 1.00 40.06 246 ALA A N 1
ATOM 1888 C CA . ALA A 1 246 ? 44.333 -1.014 -8.363 1.00 40.06 246 ALA A CA 1
ATOM 1889 C C . ALA A 1 246 ? 44.539 -1.155 -6.844 1.00 40.06 246 ALA A C 1
ATOM 1891 O O . ALA A 1 246 ? 45.320 -0.424 -6.230 1.00 40.06 246 ALA A O 1
ATOM 1892 N N . ARG A 1 247 ? 43.835 -2.124 -6.248 1.00 35.44 247 ARG A N 1
ATOM 1893 C CA . ARG A 1 247 ? 43.912 -2.472 -4.825 1.00 35.44 247 ARG A CA 1
ATOM 1894 C C . ARG A 1 247 ? 45.377 -2.756 -4.440 1.00 35.44 247 ARG A C 1
ATOM 1896 O O . ARG A 1 247 ? 45.956 -3.683 -5.008 1.00 35.44 247 ARG A O 1
ATOM 1903 N N . PRO A 1 248 ? 45.989 -2.025 -3.490 1.00 35.47 248 PRO A N 1
ATOM 1904 C CA . PRO A 1 248 ? 47.347 -2.327 -3.058 1.00 35.47 248 PRO A CA 1
ATOM 1905 C C . PRO A 1 248 ? 47.362 -3.666 -2.312 1.00 35.47 248 PRO A C 1
ATOM 1907 O O . PRO A 1 248 ? 46.760 -3.825 -1.251 1.00 35.47 248 PRO A O 1
ATOM 1910 N N . THR A 1 249 ? 48.039 -4.655 -2.888 1.00 39.38 249 THR A N 1
ATOM 1911 C CA . THR A 1 249 ? 48.337 -5.938 -2.248 1.00 39.38 249 THR A CA 1
ATOM 1912 C C . THR A 1 249 ? 49.593 -5.776 -1.396 1.00 39.38 249 THR A C 1
ATOM 1914 O O . THR A 1 249 ? 50.709 -5.915 -1.895 1.00 39.38 249 THR A O 1
ATOM 1917 N N . GLY A 1 250 ? 49.432 -5.443 -0.116 1.00 42.44 250 GLY A N 1
ATOM 1918 C CA . GLY A 1 250 ? 50.554 -5.355 0.817 1.00 42.44 250 GLY A CA 1
ATOM 1919 C C . GLY A 1 250 ? 50.123 -5.138 2.271 1.00 42.44 250 GLY A C 1
ATOM 1920 O O . GLY A 1 250 ? 49.034 -4.616 2.513 1.00 42.44 250 GLY A O 1
ATOM 1921 N N . PRO A 1 251 ? 50.955 -5.542 3.249 1.00 39.72 251 PRO A N 1
ATOM 1922 C CA . PRO A 1 251 ? 50.638 -5.508 4.674 1.00 39.72 251 PRO A CA 1
ATOM 1923 C C . PRO A 1 251 ? 50.742 -4.079 5.225 1.00 39.72 251 PRO A C 1
ATOM 1925 O O . PRO A 1 251 ? 51.693 -3.719 5.908 1.00 39.72 251 PRO A O 1
ATOM 1928 N N . GLN A 1 252 ? 49.755 -3.245 4.916 1.00 38.81 252 GLN A N 1
ATOM 1929 C CA . GLN A 1 252 ? 49.510 -1.970 5.596 1.00 38.81 252 GLN A CA 1
ATOM 1930 C C . GLN A 1 252 ? 48.045 -1.911 6.026 1.00 38.81 252 GLN A C 1
ATOM 1932 O O . GLN A 1 252 ? 47.280 -1.031 5.650 1.00 38.81 252 GLN A O 1
ATOM 1937 N N . GLN A 1 253 ? 47.644 -2.907 6.811 1.00 44.69 253 GLN A N 1
ATOM 1938 C CA . GLN A 1 253 ? 46.349 -2.958 7.469 1.00 44.69 253 GLN A CA 1
ATOM 1939 C C . GLN A 1 253 ? 46.605 -2.954 8.972 1.00 44.69 253 GLN A C 1
ATOM 1941 O O . GLN A 1 253 ? 46.656 -4.015 9.577 1.00 44.69 253 GLN A O 1
ATOM 1946 N N . LEU A 1 254 ? 46.862 -1.774 9.549 1.00 40.25 254 LEU A N 1
ATOM 1947 C CA . LEU A 1 254 ? 46.890 -1.591 11.008 1.00 40.25 254 LEU A CA 1
ATOM 1948 C C . LEU A 1 254 ? 46.925 -0.117 11.447 1.00 40.25 254 LEU A C 1
ATOM 1950 O O . LEU A 1 254 ? 47.630 0.211 12.384 1.00 40.25 254 LEU A O 1
ATOM 1954 N N . VAL A 1 255 ? 46.172 0.789 10.810 1.00 41.38 255 VAL A N 1
ATOM 1955 C CA . VAL A 1 255 ? 45.848 2.102 11.418 1.00 41.38 255 VAL A CA 1
ATOM 1956 C C . VAL A 1 255 ? 44.501 2.617 10.888 1.00 41.38 255 VAL A C 1
ATOM 1958 O O . VAL A 1 255 ? 44.443 3.575 10.130 1.00 41.38 255 VAL A O 1
ATOM 1961 N N . ALA A 1 256 ? 43.402 1.939 11.217 1.00 31.70 256 ALA A N 1
ATOM 1962 C CA . ALA A 1 256 ? 42.046 2.477 11.027 1.00 31.70 256 ALA A CA 1
ATOM 1963 C C . ALA A 1 256 ? 41.034 1.674 11.854 1.00 31.70 256 ALA A C 1
ATOM 1965 O O . ALA A 1 256 ? 40.038 1.173 11.341 1.00 31.70 256 ALA A O 1
ATOM 1966 N N . LEU A 1 257 ? 41.330 1.489 13.138 1.00 33.38 257 LEU A N 1
ATOM 1967 C CA . LEU A 1 257 ? 40.379 0.948 14.103 1.00 33.38 257 LEU A CA 1
ATOM 1968 C C . LEU A 1 257 ? 40.638 1.589 15.471 1.00 33.38 257 LEU A C 1
ATOM 1970 O O . LEU A 1 257 ? 40.889 0.891 16.437 1.00 33.38 257 LEU A O 1
ATOM 1974 N N . ASP A 1 258 ? 40.679 2.925 15.524 1.00 37.56 258 ASP A N 1
ATOM 1975 C CA . ASP A 1 258 ? 40.855 3.650 16.791 1.00 37.56 258 ASP A CA 1
ATOM 1976 C C . ASP A 1 258 ? 40.384 5.113 16.712 1.00 37.56 258 ASP A C 1
ATOM 1978 O O . ASP A 1 258 ? 41.102 6.030 17.077 1.00 37.56 258 ASP A O 1
ATOM 1982 N N . ILE A 1 259 ? 39.161 5.360 16.222 1.00 33.91 259 ILE A N 1
ATOM 1983 C CA . ILE A 1 259 ? 38.398 6.584 16.557 1.00 33.91 259 ILE A CA 1
ATOM 1984 C C . ILE A 1 259 ? 36.903 6.224 16.634 1.00 33.91 259 ILE A C 1
ATOM 1986 O O . ILE A 1 259 ? 36.094 6.653 15.820 1.00 33.91 259 ILE A O 1
ATOM 1990 N N . VAL A 1 260 ? 36.536 5.363 17.590 1.00 35.22 260 VAL A N 1
ATOM 1991 C CA . VAL A 1 260 ? 35.131 5.164 18.023 1.00 35.22 260 VAL A CA 1
ATOM 1992 C C . VAL A 1 260 ? 34.971 5.322 19.549 1.00 35.22 260 VAL A C 1
ATOM 1994 O O . VAL A 1 260 ? 33.858 5.297 20.050 1.00 35.22 260 VAL A O 1
ATOM 1997 N N . ASN A 1 261 ? 36.031 5.616 20.315 1.00 36.34 261 ASN A N 1
ATOM 1998 C CA . ASN A 1 261 ? 35.947 5.736 21.781 1.00 36.34 261 ASN A CA 1
ATOM 1999 C C . ASN A 1 261 ? 36.531 7.043 22.345 1.00 36.34 261 ASN A C 1
ATOM 2001 O O . ASN A 1 261 ? 37.444 7.019 23.163 1.00 36.34 261 ASN A O 1
ATOM 2005 N N . THR A 1 262 ? 35.961 8.191 21.973 1.00 37.72 262 THR A N 1
ATOM 2006 C CA . THR A 1 262 ? 36.219 9.461 22.685 1.00 37.72 262 THR A CA 1
ATOM 2007 C C . THR A 1 262 ? 35.007 10.394 22.673 1.00 37.72 262 THR A C 1
ATOM 2009 O O . THR A 1 262 ? 35.105 11.552 22.298 1.00 37.72 262 THR A O 1
ATOM 2012 N N . LEU A 1 263 ? 33.844 9.900 23.115 1.00 34.69 263 LEU A N 1
ATOM 2013 C CA . LEU A 1 263 ? 32.742 10.739 23.622 1.00 34.69 263 LEU A CA 1
ATOM 2014 C C . LEU A 1 263 ? 32.052 10.061 24.819 1.00 34.69 263 LEU A C 1
ATOM 2016 O O . LEU A 1 263 ? 30.852 9.804 24.851 1.00 34.69 263 LEU A O 1
ATOM 2020 N N . SER A 1 264 ? 32.853 9.755 25.831 1.00 38.94 264 SER A N 1
ATOM 2021 C CA . SER A 1 264 ? 32.405 9.620 27.215 1.00 38.94 264 SER A CA 1
ATOM 2022 C C . SER A 1 264 ? 33.536 10.150 28.088 1.00 38.94 264 SER A C 1
ATOM 2024 O O . SER A 1 264 ? 34.646 9.627 28.021 1.00 38.94 264 SER A O 1
ATOM 2026 N N . ASN A 1 265 ? 33.228 11.200 28.855 1.00 38.19 265 ASN A N 1
ATOM 2027 C CA . ASN A 1 265 ? 34.094 12.032 29.708 1.00 38.19 265 ASN A CA 1
ATOM 2028 C C . ASN A 1 265 ? 34.586 13.351 29.082 1.00 38.19 265 ASN A C 1
ATOM 2030 O O . ASN A 1 265 ? 35.768 13.509 28.784 1.00 38.19 265 ASN A O 1
ATOM 2034 N N . ALA A 1 266 ? 33.661 14.309 28.975 1.00 37.03 266 ALA A N 1
ATOM 2035 C CA . ALA A 1 266 ? 33.862 15.728 29.289 1.00 37.03 266 ALA A CA 1
ATOM 2036 C C . ALA A 1 266 ? 32.499 16.367 29.591 1.00 37.03 266 ALA A C 1
ATOM 2038 O O . ALA A 1 266 ? 31.566 16.130 28.791 1.00 37.03 266 ALA A O 1
#

Radius of gyration: 25.31 Å; chains: 1; bounding box: 79×41×68 Å

Secondary structure (DSSP, 8-state):
-------TTT--S---------GGGHHHHHHHHTT--HHHHHHHHTTT-S--PPP-S---HHHHTTSS-GGGT---EEEEE---TT-SSS-B-TTSBB-PPPPSS-EEEEEEEEES-SGGG--EEEEEEEEE--GGGSSBTTTBEEEEEEESBTTSSS--EEEEEEE-SS--TT-BPPPPPEEEEEETTT-TT--S--TT-GGGHHHHHHHHHHHHHHHHHH-------S---TTTTSS--SPPPPP--SS---SSS--S--SS--

Sequence (266 aa):
MPLVVHNPILFPKAEQTQVLTSHADVLPTMLGLAGLNVDAVQRRLKLTHNEVHPLVGRDLSGFLLGERKAEAVTGPVYFMTDDEPTRGDYQLDSFGRYYESVVQPNHIEAVVAQLPTGAGGSMQQWKFARYFDNDQFWSAPGQADIVTNLVGSQAKPGEISGTTTVKVHRATAFTVTPPPDEYELYNMTADPLEIDNLAGNPAYAAIQAQMANLLVEQRDLKRIEPSGRGSVTKQNAQLSQGPVPARPTGPQQLVALDIVNTLSNA

Organism: NCBI:txid449393

Foldseek 3Di:
DDDDDDDCVQPVDDDDDPADADPLQVVLQVCVLVVHDPVVVQVVVVVPDLDRDDRLHHHCNCVSNVNDDSVVRHDKDKDWDDDFPCDDDQSADPQQFHDDTDAPLPTKIKMWHWFLPDDPRDTWIKMKMKRHNQQCPAPPRLAKHWDKGWGDGPNDDDDIDIDIAIEGCDDDPRHHHGDDMDMFMDRCRVVVPSPDGCPPPPVCVVVNVVRVVVRVVSCVSHVDDGPCSPPPPPPVVPPPDDPDPDDDDDPPPDPDDPDPPDPDDD

InterPro domains:
  IPR017850 Alkaline-phosphatase-like, core domain superfamily [G3DSA:3.40.720.10] (1-136)
  IPR017850 Alkaline-phosphatase-like, core domain superfamily [G3DSA:3.40.720.10] (139-247)
  IPR017850 Alkaline-phosphatase-like, core domain superfamily [SSF53649] (1-219)